Protein AF-0000000078269553 (afdb_homodimer)

Secondary structure (DSSP, 8-state):
-BHHHHHHH--B---B-S-PPPHHHHHHHHHHHHTS--GGG---EEEEEE--HHHHHHGGGT-TT-GGGGT-SEEEEEEE--TT-SSGGGHHHHHHHHHHHHHHHHHHHT-EE--EE-TT-HHHHHHHHHHHT--TTSEEEEEEEEE-BSS---------GGGEEESSTT--/-BHHHHHHH--B---B-S-PPPHHHHHHHHHHHHTS--GGG---EEEEEE--HHHHHHGGGT-TT-GGGGT-SEEEEEEE--TT-SSGGGHHHHHHHHHHHHHHHHHHHT-EE--EE-TT-HHHHHHHHHHHT--TTSEEEEEEEEE-BSS---------GGGEEESSTT--

InterPro domains:
  IPR000415 Nitroreductase-like [G3DSA:3.40.109.10] (1-169)
  IPR000415 Nitroreductase-like [SSF55469] (1-167)
  IPR029479 Nitroreductase [PF00881] (7-56)
  IPR029479 Nitroreductase [PF00881] (66-148)
  IPR050627 Nitroreductase/BluB [PTHR23026] (2-150)

pLDDT: mean 98.1, std 1.93, range [85.12, 99.0]

Radius of gyration: 19.17 Å; Cα contacts (8 Å, |Δi|>4): 778; chains: 2; bounding box: 40×56×44 Å

Nearest PDB structures (foldseek):
  3m5k-assembly1_B  TM=9.753E-01  e=1.580E-22  Parabacteroides distasonis ATCC 8503
  3kwk-assembly1_A-2  TM=9.751E-01  e=4.323E-22  Bacteroides thetaiotaomicron VPI-5482
  3e10-assembly1_A  TM=9.734E-01  e=5.697E-21  Clostridium acetobutylicum
  5hei-assembly3_E  TM=8.354E-01  e=3.744E-15  Priestia megaterium
  3of4-assembly2_C-2  TM=8.342E-01  e=8.447E-10  Idiomarina loihiensis

Sequence (344 aa):
MELLDAIHTRRSIRKYLDKPVTEEMIGILLKAAMSAPSAGNQQPWHFVVVRDRAKLDTIPSFHPYSKMVLQAPAAIVVCGDPDGKKWPTFWDQDASAATQNILLAARDLGLGTVWVGIYPEKDRMDGFRKLLGIPENIIPFSLVPVGWPDGIFEAVNRFRPELIHNESWGAKMELLDAIHTRRSIRKYLDKPVTEEMIGILLKAAMSAPSAGNQQPWHFVVVRDRAKLDTIPSFHPYSKMVLQAPAAIVVCGDPDGKKWPTFWDQDASAATQNILLAARDLGLGTVWVGIYPEKDRMDGFRKLLGIPENIIPFSLVPVGWPDGIFEAVNRFRPELIHNESWGAK

Foldseek 3Di:
DDQVVLVQQQDAFLAFDPDDDDPVLVVQLQVLLQPFDDDVSQSFKDKDKDQDQVLLCCLCVQAVVSNSSNRFRMKIWMKGQLPPTPCSVCRLVSSVRSVVSSSSSCSVVQKHKHKRFQPPDPSNQVSCCVSPVPDPNMTGGTMIRIHRGPDDRDGDDPDDCCVDADPDPPHD/DDQVVLVQQQDAFLAFDPDADDPVLVVQLQVLLQPFDDDVSQSFKDKDKDQDQVLLCCLCVQAVVSNSSNRFRMKIWMKGQLPPTPCSVCRLVSSVRSVVSSSSSCSVVQKHKHKRFQPPDPSNQVSCCVSPVPDPNMTGGTMIRIHRGPDDRDGDDPDDCCVDADPDPPHD

Organism: Desulfomicrobium norvegicum (strain DSM 1741 / NCIMB 8310) (NCBI:txid52561)

Solvent-accessible surface area (backbone atoms only — not comparable to full-atom values): 17556 Å² total; per-residue (Å²): 86,46,35,67,58,32,49,40,26,52,58,80,39,64,48,43,39,99,47,85,73,52,69,66,58,52,48,54,24,49,42,40,20,46,36,37,69,31,70,92,68,59,66,35,54,37,37,36,41,36,55,54,61,72,61,42,58,49,46,40,80,54,30,85,84,42,60,44,32,66,52,28,50,30,31,40,36,39,25,27,39,37,75,93,48,94,58,43,86,45,25,61,45,25,42,24,23,15,50,43,33,28,52,43,46,30,38,52,72,62,35,25,30,33,90,39,83,24,52,88,40,63,63,35,31,51,43,50,27,65,74,27,56,47,54,88,75,43,39,52,37,35,37,33,36,34,22,38,48,62,74,80,78,57,73,58,87,55,67,56,74,88,41,46,13,48,60,30,58,85,30,121,85,46,36,68,58,33,48,39,26,52,59,79,39,66,48,41,37,99,47,86,72,52,69,67,58,51,49,54,26,51,42,38,20,47,37,36,68,30,70,92,68,58,67,34,54,37,36,36,41,37,56,55,61,72,62,43,58,48,47,39,80,54,31,85,85,41,61,44,34,68,49,28,52,29,30,38,36,38,25,28,39,36,72,93,47,95,58,45,87,44,26,63,45,26,42,23,24,16,50,44,33,28,51,44,45,30,40,52,73,62,34,25,29,31,89,38,85,24,52,88,40,63,62,35,32,51,44,50,28,67,75,27,57,47,55,88,76,44,40,54,37,36,38,33,36,35,21,36,46,63,72,79,77,56,72,60,87,55,68,56,74,87,42,48,15,47,59,29,60,86,29,121

Structure (mmCIF, N/CA/C/O backbone):
data_AF-0000000078269553-model_v1
#
loop_
_entity.id
_entity.type
_entity.pdbx_description
1 polymer Nitroreductase
#
loop_
_atom_site.group_PDB
_atom_site.id
_atom_site.type_symbol
_atom_site.label_atom_id
_atom_site.label_alt_id
_atom_site.label_comp_id
_atom_site.label_asym_id
_atom_site.label_entity_id
_atom_site.label_seq_id
_atom_site.pdbx_PDB_ins_code
_atom_site.Cartn_x
_atom_site.Cartn_y
_atom_site.Cartn_z
_atom_site.occupancy
_atom_site.B_iso_or_equiv
_atom_site.auth_seq_id
_atom_site.auth_comp_id
_atom_site.auth_asym_id
_atom_site.auth_atom_id
_atom_site.pdbx_PDB_model_num
ATOM 1 N N . MET A 1 1 ? 3.73 -11.953 14.68 1 97.06 1 MET A N 1
ATOM 2 C CA . MET A 1 1 ? 5.039 -11.406 15.016 1 97.06 1 MET A CA 1
ATOM 3 C C . MET A 1 1 ? 4.961 -9.891 15.211 1 97.06 1 MET A C 1
ATOM 5 O O . MET A 1 1 ? 3.93 -9.281 14.938 1 97.06 1 MET A O 1
ATOM 9 N N . GLU A 1 2 ? 6.047 -9.32 15.609 1 98.25 2 GLU A N 1
ATOM 10 C CA . GLU A 1 2 ? 6.07 -7.875 15.789 1 98.25 2 GLU A CA 1
ATOM 11 C C . GLU A 1 2 ? 6.051 -7.148 14.445 1 98.25 2 GLU A C 1
ATOM 13 O O . GLU A 1 2 ? 6.699 -7.582 13.484 1 98.25 2 GLU A O 1
ATOM 18 N N . LEU A 1 3 ? 5.383 -6.031 14.398 1 98.56 3 LEU A N 1
ATOM 19 C CA . LEU A 1 3 ? 5.102 -5.312 13.164 1 98.56 3 LEU A CA 1
ATOM 20 C C . LEU A 1 3 ? 6.391 -4.957 12.43 1 98.56 3 LEU A C 1
ATOM 22 O O . LEU A 1 3 ? 6.543 -5.266 11.25 1 98.56 3 LEU A O 1
ATOM 26 N N . LEU A 1 4 ? 7.367 -4.34 13.109 1 98 4 LEU A N 1
ATOM 27 C CA . LEU A 1 4 ? 8.57 -3.873 12.422 1 98 4 LEU A CA 1
ATOM 28 C C . LEU A 1 4 ? 9.422 -5.051 11.953 1 98 4 LEU A C 1
ATOM 30 O O . LEU A 1 4 ? 10.078 -4.969 10.914 1 98 4 LEU A O 1
ATOM 34 N N . ASP A 1 5 ? 9.359 -6.105 12.695 1 97.69 5 ASP A N 1
ATOM 35 C CA . ASP A 1 5 ? 10.023 -7.316 12.234 1 97.69 5 ASP A CA 1
ATOM 36 C C . ASP A 1 5 ? 9.43 -7.809 10.914 1 97.69 5 ASP A C 1
ATOM 38 O O . ASP A 1 5 ? 10.156 -8.195 10 1 97.69 5 ASP A O 1
ATOM 42 N N . ALA A 1 6 ? 8.133 -7.863 10.859 1 98.31 6 ALA A N 1
ATOM 43 C CA . ALA A 1 6 ? 7.457 -8.281 9.633 1 98.31 6 ALA A CA 1
ATOM 44 C C . ALA A 1 6 ? 7.836 -7.379 8.461 1 98.31 6 ALA A C 1
ATOM 46 O O . ALA A 1 6 ? 8.148 -7.867 7.371 1 98.31 6 ALA A O 1
ATOM 47 N N . ILE A 1 7 ? 7.848 -6.082 8.695 1 98.5 7 ILE A N 1
ATOM 48 C CA . ILE A 1 7 ? 8.133 -5.105 7.652 1 98.5 7 ILE A CA 1
ATOM 49 C C . ILE A 1 7 ? 9.57 -5.277 7.164 1 98.5 7 ILE A C 1
ATOM 51 O O . ILE A 1 7 ? 9.828 -5.281 5.957 1 98.5 7 ILE A O 1
ATOM 55 N N . HIS A 1 8 ? 10.461 -5.492 8.008 1 98.06 8 HIS A N 1
ATOM 56 C CA . HIS A 1 8 ? 11.875 -5.484 7.641 1 98.06 8 HIS A CA 1
ATOM 57 C C . HIS A 1 8 ? 12.305 -6.84 7.09 1 98.06 8 HIS A C 1
ATOM 59 O O . HIS A 1 8 ? 13.375 -6.957 6.488 1 98.06 8 HIS A O 1
ATOM 65 N N . THR A 1 9 ? 11.469 -7.871 7.309 1 97.81 9 THR A N 1
ATOM 66 C CA . THR A 1 9 ? 11.875 -9.195 6.855 1 97.81 9 THR A CA 1
ATOM 67 C C . THR A 1 9 ? 10.992 -9.664 5.699 1 97.81 9 THR A C 1
ATOM 69 O O . THR A 1 9 ? 11.266 -10.695 5.082 1 97.81 9 THR A O 1
ATOM 72 N N . ARG A 1 10 ? 9.898 -8.945 5.457 1 97.5 10 ARG A N 1
ATOM 73 C CA . ARG A 1 10 ? 9.109 -9.297 4.277 1 97.5 10 ARG A CA 1
ATOM 74 C C . ARG A 1 10 ? 9.953 -9.211 3.012 1 97.5 10 ARG A C 1
ATOM 76 O O . ARG A 1 10 ? 10.609 -8.203 2.764 1 97.5 10 ARG A O 1
ATOM 83 N N . ARG A 1 11 ? 9.992 -10.258 2.213 1 96.88 11 ARG A N 1
ATOM 84 C CA . ARG A 1 11 ? 10.68 -10.375 0.934 1 96.88 11 ARG A CA 1
ATOM 85 C C . ARG A 1 11 ? 9.789 -11.023 -0.117 1 96.88 11 ARG A C 1
ATOM 87 O O . ARG A 1 11 ? 8.867 -11.773 0.221 1 96.88 11 ARG A O 1
ATOM 94 N N . SER A 1 12 ? 10.164 -10.633 -1.355 1 97.5 12 SER A N 1
ATOM 95 C CA . SER A 1 12 ? 9.508 -11.383 -2.422 1 97.5 12 SER A CA 1
ATOM 96 C C . SER A 1 12 ? 10 -12.82 -2.48 1 97.5 12 SER A C 1
ATOM 98 O O . SER A 1 12 ? 11.195 -13.062 -2.678 1 97.5 12 SER A O 1
ATOM 100 N N . ILE A 1 13 ? 9.086 -13.703 -2.203 1 98.06 13 ILE A N 1
ATOM 101 C CA . ILE A 1 13 ? 9.375 -15.133 -2.236 1 98.06 13 ILE A CA 1
ATOM 102 C C . ILE A 1 13 ? 8.812 -15.742 -3.516 1 98.06 13 ILE A C 1
ATOM 104 O O . ILE A 1 13 ? 7.621 -15.602 -3.807 1 98.06 13 ILE A O 1
ATOM 108 N N . ARG A 1 14 ? 9.625 -16.469 -4.234 1 98.12 14 ARG A N 1
ATOM 109 C CA . ARG A 1 14 ? 9.203 -16.953 -5.551 1 98.12 14 ARG A CA 1
ATOM 110 C C . ARG A 1 14 ? 9.375 -18.453 -5.668 1 98.12 14 ARG A C 1
ATOM 112 O O . ARG A 1 14 ? 9.273 -19.016 -6.762 1 98.12 14 ARG A O 1
ATOM 119 N N . LYS A 1 15 ? 9.766 -19.094 -4.625 1 98.5 15 LYS A N 1
ATOM 120 C CA . LYS A 1 15 ? 9.867 -20.547 -4.523 1 98.5 15 LYS A CA 1
ATOM 121 C C . LYS A 1 15 ? 9.07 -21.078 -3.332 1 98.5 15 LYS A C 1
ATOM 123 O O . LYS A 1 15 ? 9.141 -20.516 -2.236 1 98.5 15 LYS A O 1
ATOM 128 N N . TYR A 1 16 ? 8.367 -22.156 -3.508 1 98.69 16 TYR A N 1
ATOM 129 C CA . TYR A 1 16 ? 7.434 -22.609 -2.479 1 98.69 16 TYR A CA 1
ATOM 130 C C . TYR A 1 16 ? 7.574 -24.094 -2.221 1 98.69 16 TYR A C 1
ATOM 132 O O . TYR A 1 16 ? 7.871 -24.875 -3.139 1 98.69 16 TYR A O 1
ATOM 140 N N . LEU A 1 17 ? 7.367 -24.453 -1.013 1 98.38 17 LEU A N 1
ATOM 141 C CA . LEU A 1 17 ? 7.242 -25.859 -0.648 1 98.38 17 LEU A CA 1
ATOM 142 C C . LEU A 1 17 ? 5.898 -26.422 -1.097 1 98.38 17 LEU A C 1
ATOM 144 O O . LEU A 1 17 ? 4.938 -25.672 -1.284 1 98.38 17 LEU A O 1
ATOM 148 N N . ASP A 1 18 ? 5.867 -27.734 -1.217 1 97.31 18 ASP A N 1
ATOM 149 C CA . ASP A 1 18 ? 4.621 -28.422 -1.548 1 97.31 18 ASP A CA 1
ATOM 150 C C . ASP A 1 18 ? 3.775 -28.656 -0.299 1 97.31 18 ASP A C 1
ATOM 152 O O . ASP A 1 18 ? 3.701 -29.781 0.205 1 97.31 18 ASP A O 1
ATOM 156 N N . LYS A 1 19 ? 3.199 -27.688 0.24 1 97.62 19 LYS A N 1
ATOM 157 C CA . LYS A 1 19 ? 2.371 -27.641 1.441 1 97.62 19 LYS A CA 1
ATOM 158 C C . LYS A 1 19 ? 1.158 -26.734 1.247 1 97.62 19 LYS A C 1
ATOM 160 O O . LYS A 1 19 ? 1.284 -25.625 0.737 1 97.62 19 LYS A O 1
ATOM 165 N N . PRO A 1 20 ? 0.043 -27.266 1.595 1 97.62 20 PRO A N 1
ATOM 166 C CA . PRO A 1 20 ? -1.166 -26.484 1.34 1 97.62 20 PRO A CA 1
ATOM 167 C C . PRO A 1 20 ? -1.251 -25.234 2.211 1 97.62 20 PRO A C 1
ATOM 169 O O . PRO A 1 20 ? -0.658 -25.188 3.293 1 97.62 20 PRO A O 1
ATOM 172 N N . VAL A 1 21 ? -1.874 -24.219 1.718 1 98.75 21 VAL A N 1
ATOM 173 C CA . VAL A 1 21 ? -2.303 -23.047 2.475 1 98.75 21 VAL A CA 1
ATOM 174 C C . VAL A 1 21 ? -3.785 -23.172 2.814 1 98.75 21 VAL A C 1
ATOM 176 O O . VAL A 1 21 ? -4.625 -23.281 1.919 1 98.75 21 VAL A O 1
ATOM 179 N N . THR A 1 22 ? -4.129 -23.109 4 1 98.62 22 THR A N 1
ATOM 180 C CA . THR A 1 22 ? -5.492 -23.422 4.422 1 98.62 22 THR A CA 1
ATOM 181 C C . THR A 1 22 ? -6.43 -22.266 4.117 1 98.62 22 THR A C 1
ATOM 183 O O . THR A 1 22 ? -5.98 -21.141 3.895 1 98.62 22 THR A O 1
ATOM 186 N N . GLU A 1 23 ? -7.691 -22.594 4.152 1 98.19 23 GLU A N 1
ATOM 187 C CA . GLU A 1 23 ? -8.711 -21.562 3.988 1 98.19 23 GLU A CA 1
ATOM 188 C C . GLU A 1 23 ? -8.633 -20.531 5.105 1 98.19 23 GLU A C 1
ATOM 190 O O . GLU A 1 23 ? -8.859 -19.344 4.875 1 98.19 23 GLU A O 1
ATOM 195 N N . GLU A 1 24 ? -8.383 -21.016 6.242 1 98.56 24 GLU A N 1
ATOM 196 C CA . GLU A 1 24 ? -8.266 -20.125 7.391 1 98.56 24 GLU A CA 1
ATOM 197 C C . GLU A 1 24 ? -7.137 -19.125 7.195 1 98.56 24 GLU A C 1
ATOM 199 O O . GLU A 1 24 ? -7.293 -17.938 7.5 1 98.56 24 GLU A O 1
ATOM 204 N N . MET A 1 25 ? -6.008 -19.562 6.73 1 98.88 25 MET A N 1
ATOM 205 C CA . MET A 1 25 ? -4.863 -18.688 6.48 1 98.88 25 MET A CA 1
ATOM 206 C C . MET A 1 25 ? -5.199 -17.641 5.43 1 98.88 25 MET A C 1
ATOM 208 O O . MET A 1 25 ? -4.898 -16.453 5.613 1 98.88 25 MET A O 1
ATOM 212 N N . ILE A 1 26 ? -5.871 -18.078 4.363 1 98.94 26 ILE A N 1
ATOM 213 C CA . ILE A 1 26 ? -6.293 -17.125 3.33 1 98.94 26 ILE A CA 1
ATOM 214 C C . ILE A 1 26 ? -7.266 -16.109 3.922 1 98.94 26 ILE A C 1
ATOM 216 O O . ILE A 1 26 ? -7.199 -14.93 3.6 1 98.94 26 ILE A O 1
ATOM 220 N N . GLY A 1 27 ? -8.156 -16.578 4.754 1 98.81 27 GLY A N 1
ATOM 221 C CA . GLY A 1 27 ? -9.086 -15.688 5.422 1 98.81 27 GLY A CA 1
ATOM 222 C C . GLY A 1 27 ? -8.391 -14.594 6.215 1 98.81 27 GLY A C 1
ATOM 223 O O . GLY A 1 27 ? -8.82 -13.438 6.195 1 98.81 27 GLY A O 1
ATOM 224 N N . ILE A 1 28 ? -7.348 -14.93 6.91 1 98.81 28 ILE A N 1
ATOM 225 C CA . ILE A 1 28 ? -6.574 -13.977 7.691 1 98.81 28 ILE A CA 1
ATOM 226 C C . ILE A 1 28 ? -5.961 -12.93 6.766 1 98.81 28 ILE A C 1
ATOM 228 O O . ILE A 1 28 ? -5.98 -11.734 7.07 1 98.81 28 ILE A O 1
ATOM 232 N N . LEU A 1 29 ? -5.41 -13.367 5.633 1 98.94 29 LEU A N 1
ATOM 233 C CA . LEU A 1 29 ? -4.824 -12.445 4.66 1 98.94 29 LEU A CA 1
ATOM 234 C C . LEU A 1 29 ? -5.871 -11.469 4.137 1 98.94 29 LEU A C 1
ATOM 236 O O . LEU A 1 29 ? -5.605 -10.273 4.02 1 98.94 29 LEU A O 1
ATOM 240 N N . LEU A 1 30 ? -7.078 -11.984 3.844 1 98.94 30 LEU A N 1
ATOM 241 C CA . LEU A 1 30 ? -8.125 -11.156 3.244 1 98.94 30 LEU A CA 1
ATOM 242 C C . LEU A 1 30 ? -8.719 -10.203 4.273 1 98.94 30 LEU A C 1
ATOM 244 O O . LEU A 1 30 ? -9.102 -9.078 3.934 1 98.94 30 LEU A O 1
ATOM 248 N N . LYS A 1 31 ? -8.812 -10.656 5.484 1 98.81 31 LYS A N 1
ATOM 249 C CA . LYS A 1 31 ? -9.219 -9.75 6.551 1 98.81 31 LYS A CA 1
ATOM 250 C C . LYS A 1 31 ? -8.227 -8.602 6.699 1 98.81 31 LYS A C 1
ATOM 252 O O . LYS A 1 31 ? -8.625 -7.449 6.898 1 98.81 31 LYS A O 1
ATOM 257 N N . ALA A 1 32 ? -6.969 -8.883 6.637 1 98.88 32 ALA A N 1
ATOM 258 C CA . ALA A 1 32 ? -5.941 -7.844 6.672 1 98.88 32 ALA A CA 1
ATOM 259 C C . ALA A 1 32 ? -6.07 -6.902 5.477 1 98.88 32 ALA A C 1
ATOM 261 O O . ALA A 1 32 ? -5.98 -5.68 5.629 1 98.88 32 ALA A O 1
ATOM 262 N N . ALA A 1 33 ? -6.293 -7.461 4.328 1 98.94 33 ALA A N 1
ATOM 263 C CA . ALA A 1 33 ? -6.461 -6.664 3.115 1 98.94 33 ALA A CA 1
ATOM 264 C C . ALA A 1 33 ? -7.594 -5.652 3.271 1 98.94 33 ALA A C 1
ATOM 266 O O . ALA A 1 33 ? -7.422 -4.469 2.979 1 98.94 33 ALA A O 1
ATOM 267 N N . MET A 1 34 ? -8.711 -6.105 3.773 1 98.88 34 MET A N 1
ATOM 268 C CA . MET A 1 34 ? -9.93 -5.297 3.846 1 98.88 34 MET A CA 1
ATOM 269 C C . MET A 1 34 ? -9.836 -4.277 4.977 1 98.88 34 MET A C 1
ATOM 271 O O . MET A 1 34 ? -10.656 -3.367 5.07 1 98.88 34 MET A O 1
ATOM 275 N N . SER A 1 35 ? -8.797 -4.383 5.785 1 98.69 35 SER A N 1
ATOM 276 C CA . SER A 1 35 ? -8.555 -3.414 6.852 1 98.69 35 SER A CA 1
ATOM 277 C C . SER A 1 35 ? -7.723 -2.238 6.348 1 98.69 35 SER A C 1
ATOM 279 O O . SER A 1 35 ? -7.484 -1.279 7.086 1 98.69 35 SER A O 1
ATOM 281 N N . ALA A 1 36 ? -7.254 -2.283 5.102 1 98.75 36 ALA A N 1
ATOM 282 C CA . ALA A 1 36 ? -6.441 -1.21 4.535 1 98.75 36 ALA A CA 1
ATOM 283 C C . ALA A 1 36 ? -7.223 0.101 4.484 1 98.75 36 ALA A C 1
ATOM 285 O O . ALA A 1 36 ? -8.453 0.097 4.426 1 98.75 36 ALA A O 1
ATOM 286 N N . PRO A 1 37 ? -6.508 1.241 4.605 1 98.62 37 PRO A N 1
ATOM 287 C CA . PRO A 1 37 ? -7.188 2.506 4.312 1 98.62 37 PRO A CA 1
ATOM 288 C C . PRO A 1 37 ? -7.645 2.604 2.857 1 98.62 37 PRO A C 1
ATOM 290 O O . PRO A 1 37 ? -7.105 1.917 1.988 1 98.62 37 PRO A O 1
ATOM 293 N N . SER A 1 38 ? -8.648 3.369 2.629 1 98.69 38 SER A N 1
ATOM 294 C CA . SER A 1 38 ? -9.117 3.736 1.297 1 98.69 38 SER A CA 1
ATOM 295 C C . SER A 1 38 ? -9.695 5.145 1.283 1 98.69 38 SER A C 1
ATOM 297 O O . SER A 1 38 ? -10.164 5.641 2.312 1 98.69 38 SER A O 1
ATOM 299 N N . ALA A 1 39 ? -9.531 5.777 0.126 1 98.56 39 ALA A N 1
ATOM 300 C CA . ALA A 1 39 ? -10.039 7.137 -0.008 1 98.56 39 ALA A CA 1
ATOM 301 C C . ALA A 1 39 ? -11.508 7.215 0.401 1 98.56 39 ALA A C 1
ATOM 303 O O . ALA A 1 39 ? -12.352 6.496 -0.144 1 98.56 39 ALA A O 1
ATOM 304 N N . GLY A 1 40 ? -11.711 8.102 1.473 1 97.62 40 GLY A N 1
ATOM 305 C CA . GLY A 1 40 ? -13.078 8.242 1.942 1 97.62 40 GLY A CA 1
ATOM 306 C C . GLY A 1 40 ? -13.68 6.934 2.434 1 97.62 40 GLY A C 1
ATOM 307 O O . GLY A 1 40 ? -14.898 6.746 2.389 1 97.62 40 GLY A O 1
ATOM 308 N N . ASN A 1 41 ? -12.883 5.973 2.721 1 97.75 41 ASN A N 1
ATOM 309 C CA . ASN A 1 41 ? -13.305 4.652 3.17 1 97.75 41 ASN A CA 1
ATOM 310 C C . ASN A 1 41 ? -14.156 3.949 2.121 1 97.75 41 ASN A C 1
ATOM 312 O O . ASN A 1 41 ? -15.102 3.236 2.461 1 97.75 41 ASN A O 1
ATOM 316 N N . GLN A 1 42 ? -13.797 4.082 0.874 1 98.31 42 GLN A N 1
ATOM 317 C CA . GLN A 1 42 ? -14.641 3.586 -0.21 1 98.31 42 GLN A CA 1
ATOM 318 C C . GLN A 1 42 ? -14.445 2.086 -0.411 1 98.31 42 GLN A C 1
ATOM 320 O O . GLN A 1 42 ? -15.305 1.418 -0.999 1 98.31 42 GLN A O 1
ATOM 325 N N . GLN A 1 43 ? -13.383 1.515 0.021 1 98.31 43 GLN A N 1
ATOM 326 C CA . GLN A 1 43 ? -13.141 0.076 0.011 1 98.31 43 GLN A CA 1
ATOM 327 C C . GLN A 1 43 ? -13.445 -0.524 -1.359 1 98.31 43 GLN A C 1
ATOM 329 O O . GLN A 1 43 ? -14.219 -1.479 -1.466 1 98.31 43 GLN A O 1
ATOM 334 N N . PRO A 1 44 ? -12.703 0.018 -2.416 1 98.75 44 PRO A N 1
ATOM 335 C CA . PRO A 1 44 ? -13.008 -0.362 -3.797 1 98.75 44 PRO A CA 1
ATOM 336 C C . PRO A 1 44 ? -12.266 -1.624 -4.238 1 98.75 44 PRO A C 1
ATOM 338 O O . PRO A 1 44 ? -11.578 -1.614 -5.258 1 98.75 44 PRO A O 1
ATOM 341 N N . TRP A 1 45 ? -12.461 -2.686 -3.574 1 98.88 45 TRP A N 1
ATOM 342 C CA . TRP A 1 45 ? -11.656 -3.857 -3.91 1 98.88 45 TRP A CA 1
ATOM 343 C C . TRP A 1 45 ? -12.516 -5.121 -3.92 1 98.88 45 TRP A C 1
ATOM 345 O O . TRP A 1 45 ? -13.586 -5.156 -3.307 1 98.88 45 TRP A O 1
ATOM 355 N N . HIS A 1 46 ? -12.086 -6.02 -4.648 1 98.94 46 HIS A N 1
ATOM 356 C CA . HIS A 1 46 ? -12.492 -7.418 -4.652 1 98.94 46 HIS A CA 1
ATOM 357 C C . HIS A 1 46 ? -11.273 -8.344 -4.668 1 98.94 46 HIS A C 1
ATOM 359 O O . HIS A 1 46 ? -10.164 -7.918 -4.996 1 98.94 46 HIS A O 1
ATOM 365 N N . PHE A 1 47 ? -11.531 -9.57 -4.312 1 98.94 47 PHE A N 1
ATOM 366 C CA . PHE A 1 47 ? -10.461 -10.562 -4.254 1 98.94 47 PHE A CA 1
ATOM 367 C C . PHE A 1 47 ? -10.906 -11.883 -4.875 1 98.94 47 PHE A C 1
ATOM 369 O O . PHE A 1 47 ? -11.938 -12.43 -4.5 1 98.94 47 PHE A O 1
ATOM 376 N N . VAL A 1 48 ? -10.141 -12.328 -5.793 1 99 48 VAL A N 1
ATOM 377 C CA . VAL A 1 48 ? -10.359 -13.672 -6.324 1 99 48 VAL A CA 1
ATOM 378 C C . VAL A 1 48 ? -9.289 -14.617 -5.793 1 99 48 VAL A C 1
ATOM 380 O O . VAL A 1 48 ? -8.094 -14.398 -6.016 1 99 48 VAL A O 1
ATOM 383 N N . VAL A 1 49 ? -9.695 -15.633 -5.082 1 98.94 49 VAL A N 1
ATOM 384 C CA . VAL A 1 49 ? -8.781 -16.656 -4.582 1 98.94 49 VAL A CA 1
ATOM 385 C C . VAL A 1 49 ? -8.727 -17.828 -5.566 1 98.94 49 VAL A C 1
ATOM 387 O O . VAL A 1 49 ? -9.758 -18.391 -5.926 1 98.94 49 VAL A O 1
ATOM 390 N N . VAL A 1 50 ? -7.543 -18.156 -6.008 1 98.94 50 VAL A N 1
ATOM 391 C CA . VAL A 1 50 ? -7.352 -19.219 -7 1 98.94 50 VAL A CA 1
ATOM 392 C C . VAL A 1 50 ? -6.512 -20.344 -6.406 1 98.94 50 VAL A C 1
ATOM 394 O O . VAL A 1 50 ? -5.418 -20.109 -5.887 1 98.94 50 VAL A O 1
ATOM 397 N N . ARG A 1 51 ? -6.957 -21.531 -6.496 1 98.44 51 ARG A N 1
ATOM 398 C CA . ARG A 1 51 ? -6.246 -22.719 -6.031 1 98.44 51 ARG A CA 1
ATOM 399 C C . ARG A 1 51 ? -6.168 -23.781 -7.129 1 98.44 51 ARG A C 1
ATOM 401 O O . ARG A 1 51 ? -5.34 -24.688 -7.062 1 98.44 51 ARG A O 1
ATOM 408 N N . ASP A 1 52 ? -7.07 -23.578 -8.094 1 98.56 52 ASP A N 1
ATOM 409 C CA . ASP A 1 52 ? -7.125 -24.531 -9.188 1 98.56 52 ASP A CA 1
ATOM 410 C C . ASP A 1 52 ? -5.797 -24.578 -9.938 1 98.56 52 ASP A C 1
ATOM 412 O O . ASP A 1 52 ? -5.379 -23.594 -10.539 1 98.56 52 ASP A O 1
ATOM 416 N N . ARG A 1 53 ? -5.227 -25.703 -9.953 1 98.44 53 ARG A N 1
ATOM 417 C CA . ARG A 1 53 ? -3.895 -25.859 -10.523 1 98.44 53 ARG A CA 1
ATOM 418 C C . ARG A 1 53 ? -3.902 -25.562 -12.023 1 98.44 53 ARG A C 1
ATOM 420 O O . ARG A 1 53 ? -2.955 -24.969 -12.547 1 98.44 53 ARG A O 1
ATOM 427 N N . ALA A 1 54 ? -4.844 -26 -12.711 1 98.75 54 ALA A N 1
ATOM 428 C CA . ALA A 1 54 ? -4.926 -25.719 -14.141 1 98.75 54 ALA A CA 1
ATOM 429 C C . ALA A 1 54 ? -4.965 -24.219 -14.422 1 98.75 54 ALA A C 1
ATOM 431 O O . ALA A 1 54 ? -4.316 -23.734 -15.352 1 98.75 54 ALA A O 1
ATOM 432 N N . LYS A 1 55 ? -5.734 -23.438 -13.656 1 98.81 55 LYS A N 1
ATOM 433 C CA . LYS A 1 55 ? -5.797 -21.984 -13.805 1 98.81 55 LYS A CA 1
ATOM 434 C C . LYS A 1 55 ? -4.457 -21.344 -13.469 1 98.81 55 LYS A C 1
ATOM 436 O O . LYS A 1 55 ? -3.953 -20.516 -14.227 1 98.81 55 LYS A O 1
ATOM 441 N N . LEU A 1 56 ? -3.908 -21.766 -12.336 1 98.88 56 LEU A N 1
ATOM 442 C CA . LEU A 1 56 ? -2.623 -21.203 -11.938 1 98.88 56 LEU A CA 1
ATOM 443 C C . LEU A 1 56 ? -1.56 -21.469 -13 1 98.88 56 LEU A C 1
ATOM 445 O O . LEU A 1 56 ? -0.754 -20.578 -13.305 1 98.88 56 LEU A O 1
ATOM 449 N N . ASP A 1 57 ? -1.566 -22.625 -13.625 1 98.81 57 ASP A N 1
ATOM 450 C CA . ASP A 1 57 ? -0.555 -23.016 -14.602 1 98.81 57 ASP A CA 1
ATOM 451 C C . ASP A 1 57 ? -0.707 -22.234 -15.898 1 98.81 57 ASP A C 1
ATOM 453 O O . ASP A 1 57 ? 0.219 -22.188 -16.719 1 98.81 57 ASP A O 1
ATOM 457 N N . THR A 1 58 ? -1.863 -21.672 -16.141 1 98.69 58 THR A N 1
ATOM 458 C CA . THR A 1 58 ? -2.143 -20.922 -17.375 1 98.69 58 THR A CA 1
ATOM 459 C C . THR A 1 58 ? -1.598 -19.5 -17.281 1 98.69 58 THR A C 1
ATOM 461 O O . THR A 1 58 ? -1.344 -18.875 -18.312 1 98.69 58 THR A O 1
ATOM 464 N N . ILE A 1 59 ? -1.418 -18.953 -16.109 1 98.94 59 ILE A N 1
ATOM 465 C CA . ILE A 1 59 ? -1.159 -17.547 -15.883 1 98.94 59 ILE A CA 1
ATOM 466 C C . ILE A 1 59 ? 0.128 -17.141 -16.594 1 98.94 59 ILE A C 1
ATOM 468 O O . ILE A 1 59 ? 0.167 -16.109 -17.281 1 98.94 59 ILE A O 1
ATOM 472 N N . PRO A 1 60 ? 1.216 -17.953 -16.562 1 98.88 60 PRO A N 1
ATOM 473 C CA . PRO A 1 60 ? 2.465 -17.531 -17.203 1 98.88 60 PRO A CA 1
ATOM 474 C C . PRO A 1 60 ? 2.336 -17.391 -18.719 1 98.88 60 PRO A C 1
ATOM 476 O O . PRO A 1 60 ? 3.195 -16.781 -19.359 1 98.88 60 PRO A O 1
ATOM 479 N N . SER A 1 61 ? 1.319 -17.953 -19.312 1 98.81 61 SER A N 1
ATOM 480 C CA . SER A 1 61 ? 1.143 -17.844 -20.766 1 98.81 61 SER A CA 1
ATOM 481 C C . SER A 1 61 ? 0.84 -16.406 -21.172 1 98.81 61 SER A C 1
ATOM 483 O O . SER A 1 61 ? 1.105 -16.016 -22.312 1 98.81 61 SER A O 1
ATOM 485 N N . PHE A 1 62 ? 0.286 -15.547 -20.219 1 98.75 62 PHE A N 1
ATOM 486 C CA . PHE A 1 62 ? -0.027 -14.172 -20.594 1 98.75 62 PHE A CA 1
ATOM 487 C C . PHE A 1 62 ? 0.629 -13.195 -19.625 1 98.75 62 PHE A C 1
ATOM 489 O O . PHE A 1 62 ? 0.499 -11.977 -19.781 1 98.75 62 PHE A O 1
ATOM 496 N N . HIS A 1 63 ? 1.299 -13.695 -18.641 1 98.69 63 HIS A N 1
ATOM 497 C CA . HIS A 1 63 ? 2.057 -12.898 -17.688 1 98.69 63 HIS A CA 1
ATOM 498 C C . HIS A 1 63 ? 3.477 -13.43 -17.531 1 98.69 63 HIS A C 1
ATOM 500 O O . HIS A 1 63 ? 3.744 -14.258 -16.656 1 98.69 63 HIS A O 1
ATOM 506 N N . PRO A 1 64 ? 4.391 -12.93 -18.219 1 97.94 64 PRO A N 1
ATOM 507 C CA . PRO A 1 64 ? 5.727 -13.516 -18.328 1 97.94 64 PRO A CA 1
ATOM 508 C C . PRO A 1 64 ? 6.512 -13.438 -17.016 1 97.94 64 PRO A C 1
ATOM 510 O O . PRO A 1 64 ? 7.523 -14.117 -16.859 1 97.94 64 PRO A O 1
ATOM 513 N N . TYR A 1 65 ? 6.059 -12.711 -16.078 1 98.19 65 TYR A N 1
ATOM 514 C CA . TYR A 1 65 ? 6.805 -12.531 -14.836 1 98.19 65 TYR A CA 1
ATOM 515 C C . TYR A 1 65 ? 6.16 -13.305 -13.695 1 98.19 65 TYR A C 1
ATOM 517 O O . TYR A 1 65 ? 6.438 -13.039 -12.523 1 98.19 65 TYR A O 1
ATOM 525 N N . SER A 1 66 ? 5.289 -14.273 -14.008 1 98.75 66 SER A N 1
ATOM 526 C CA . SER A 1 66 ? 4.477 -14.914 -12.977 1 98.75 66 SER A CA 1
ATOM 527 C C . SER A 1 66 ? 4.824 -16.391 -12.844 1 98.75 66 SER A C 1
ATOM 529 O O . SER A 1 66 ? 4.004 -17.188 -12.375 1 98.75 66 SER A O 1
ATOM 531 N N . LYS A 1 67 ? 5.957 -16.844 -13.18 1 98.69 67 LYS A N 1
ATOM 532 C CA . LYS A 1 67 ? 6.293 -18.266 -13.273 1 98.69 67 LYS A CA 1
ATOM 533 C C . LYS A 1 67 ? 6.238 -18.938 -11.906 1 98.69 67 LYS A C 1
ATOM 535 O O . LYS A 1 67 ? 6.035 -20.141 -11.812 1 98.69 67 LYS A O 1
ATOM 540 N N . MET A 1 68 ? 6.473 -18.172 -10.836 1 98.56 68 MET A N 1
ATOM 541 C CA . MET A 1 68 ? 6.461 -18.75 -9.492 1 98.56 68 MET A CA 1
ATOM 542 C C . MET A 1 68 ? 5.086 -19.328 -9.164 1 98.56 68 MET A C 1
ATOM 544 O O . MET A 1 68 ? 4.961 -20.172 -8.273 1 98.56 68 MET A O 1
ATOM 548 N N . VAL A 1 69 ? 4.039 -18.906 -9.883 1 98.62 69 VAL A N 1
ATOM 549 C CA . VAL A 1 69 ? 2.689 -19.391 -9.602 1 98.62 69 VAL A CA 1
ATOM 550 C C . VAL A 1 69 ? 2.59 -20.875 -9.914 1 98.62 69 VAL A C 1
ATOM 552 O O . VAL A 1 69 ? 1.718 -21.578 -9.383 1 98.62 69 VAL A O 1
ATOM 555 N N . LEU A 1 70 ? 3.494 -21.375 -10.734 1 98.62 70 LEU A N 1
ATOM 556 C CA . LEU A 1 70 ? 3.506 -22.781 -11.109 1 98.62 70 LEU A CA 1
ATOM 557 C C . LEU A 1 70 ? 3.76 -23.656 -9.883 1 98.62 70 LEU A C 1
ATOM 559 O O . LEU A 1 70 ? 3.387 -24.828 -9.875 1 98.62 70 LEU A O 1
ATOM 563 N N . GLN A 1 71 ? 4.359 -23.078 -8.844 1 98.44 71 GLN A N 1
ATOM 564 C CA . GLN A 1 71 ? 4.676 -23.844 -7.641 1 98.44 71 GLN A CA 1
ATOM 565 C C . GLN A 1 71 ? 3.773 -23.438 -6.477 1 98.44 71 GLN A C 1
ATOM 567 O O . GLN A 1 71 ? 3.693 -24.156 -5.473 1 98.44 71 GLN A O 1
ATOM 572 N N . ALA A 1 72 ? 3.152 -22.297 -6.543 1 98.75 72 ALA A N 1
ATOM 573 C CA . ALA A 1 72 ? 2.344 -21.781 -5.441 1 98.75 72 ALA A CA 1
ATOM 574 C C . ALA A 1 72 ? 1.05 -22.578 -5.293 1 98.75 72 ALA A C 1
ATOM 576 O O . ALA A 1 72 ? 0.351 -22.828 -6.277 1 98.75 72 ALA A O 1
ATOM 577 N N . PRO A 1 73 ? 0.692 -23 -4.094 1 98.75 73 PRO A N 1
ATOM 578 C CA . PRO A 1 73 ? -0.548 -23.766 -3.9 1 98.75 73 PRO A CA 1
ATOM 579 C C . PRO A 1 73 ? -1.796 -22.891 -4.043 1 98.75 73 PRO A C 1
ATOM 581 O O . PRO A 1 73 ? -2.904 -23.406 -4.184 1 98.75 73 PRO A O 1
ATOM 584 N N . ALA A 1 74 ? -1.696 -21.562 -3.926 1 98.88 74 ALA A N 1
ATOM 585 C CA . ALA A 1 74 ? -2.799 -20.609 -4.066 1 98.88 74 ALA A CA 1
ATOM 586 C C . ALA A 1 74 ? -2.297 -19.25 -4.547 1 98.88 74 ALA A C 1
ATOM 588 O O . ALA A 1 74 ? -1.097 -18.969 -4.5 1 98.88 74 ALA A O 1
ATOM 589 N N . ALA A 1 75 ? -3.195 -18.469 -5.008 1 98.94 75 ALA A N 1
ATOM 590 C CA . ALA A 1 75 ? -2.934 -17.078 -5.332 1 98.94 75 ALA A CA 1
ATOM 591 C C . ALA A 1 75 ? -4.16 -16.203 -5.066 1 98.94 75 ALA A C 1
ATOM 593 O O . ALA A 1 75 ? -5.289 -16.703 -5.066 1 98.94 75 ALA A O 1
ATOM 594 N N . ILE A 1 76 ? -3.928 -15.016 -4.746 1 99 76 ILE A N 1
ATOM 595 C CA . ILE A 1 76 ? -4.977 -14.008 -4.613 1 99 76 ILE A CA 1
ATOM 596 C C . ILE A 1 76 ? -4.836 -12.969 -5.723 1 99 76 ILE A C 1
ATOM 598 O O . ILE A 1 76 ? -3.756 -12.406 -5.918 1 99 76 ILE A O 1
ATOM 602 N N . VAL A 1 77 ? -5.809 -12.773 -6.496 1 99 77 VAL A N 1
ATOM 603 C CA . VAL A 1 77 ? -5.879 -11.656 -7.438 1 99 77 VAL A CA 1
ATOM 604 C C . VAL A 1 77 ? -6.691 -10.516 -6.832 1 99 77 VAL A C 1
ATOM 606 O O . VAL A 1 77 ? -7.887 -10.672 -6.562 1 99 77 VAL A O 1
ATOM 609 N N . VAL A 1 78 ? -6.043 -9.43 -6.582 1 99 78 VAL A N 1
ATOM 610 C CA . VAL A 1 78 ? -6.711 -8.219 -6.102 1 99 78 VAL A CA 1
ATOM 611 C C . VAL A 1 78 ? -7.301 -7.457 -7.281 1 99 78 VAL A C 1
ATOM 613 O O . VAL A 1 78 ? -6.66 -7.316 -8.328 1 99 78 VAL A O 1
ATOM 616 N N . CYS A 1 79 ? -8.5 -6.977 -7.145 1 98.94 79 CYS A N 1
ATOM 617 C CA . CYS A 1 79 ? -9.195 -6.215 -8.18 1 98.94 79 CYS A CA 1
ATOM 618 C C . CYS A 1 79 ? -9.719 -4.895 -7.625 1 98.94 79 CYS A C 1
ATOM 620 O O . CYS A 1 79 ? -9.953 -4.77 -6.422 1 98.94 79 CYS A O 1
ATOM 622 N N . GLY A 1 80 ? -9.773 -3.902 -8.508 1 98.88 80 GLY A N 1
ATOM 623 C CA . GLY A 1 80 ? -10.367 -2.617 -8.18 1 98.88 80 GLY A CA 1
ATOM 624 C C . GLY A 1 80 ? -11.742 -2.428 -8.781 1 98.88 80 GLY A C 1
ATOM 625 O O . GLY A 1 80 ? -12 -2.85 -9.914 1 98.88 80 GLY A O 1
ATOM 626 N N . ASP A 1 81 ? -12.57 -1.825 -8.062 1 98.56 81 ASP A N 1
ATOM 627 C CA . ASP A 1 81 ? -13.922 -1.468 -8.484 1 98.56 81 ASP A CA 1
ATOM 628 C C . ASP A 1 81 ? -14.188 0.022 -8.281 1 98.56 81 ASP A C 1
ATOM 630 O O . ASP A 1 81 ? -14.859 0.415 -7.324 1 98.56 81 ASP A O 1
ATOM 634 N N . PRO A 1 82 ? -13.711 0.849 -9.203 1 97.94 82 PRO A N 1
ATOM 635 C CA . PRO A 1 82 ? -13.875 2.295 -9.031 1 97.94 82 PRO A CA 1
ATOM 636 C C . PRO A 1 82 ? -15.289 2.773 -9.344 1 97.94 82 PRO A C 1
ATOM 638 O O . PRO A 1 82 ? -15.633 3.924 -9.062 1 97.94 82 PRO A O 1
ATOM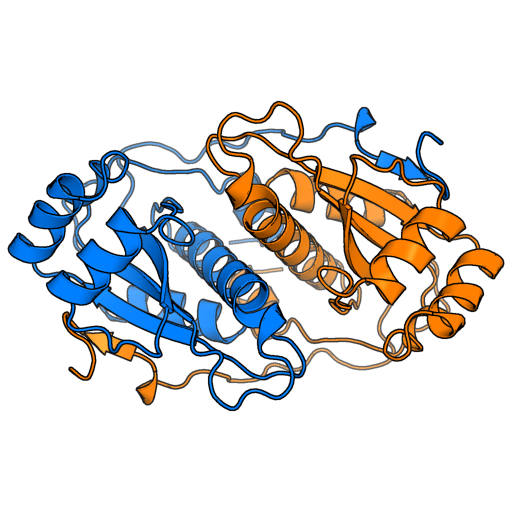 641 N N . ASP A 1 83 ? -16.125 1.952 -9.953 1 97.44 83 ASP A N 1
ATOM 642 C CA . ASP A 1 83 ? -17.453 2.365 -10.414 1 97.44 83 ASP A CA 1
ATOM 643 C C . ASP A 1 83 ? -18.312 2.857 -9.25 1 97.44 83 ASP A C 1
ATOM 645 O O . ASP A 1 83 ? -18.453 2.164 -8.242 1 97.44 83 ASP A O 1
ATOM 649 N N . GLY A 1 84 ? -18.859 4.062 -9.414 1 97.38 84 GLY A N 1
ATOM 650 C CA . GLY A 1 84 ? -19.797 4.605 -8.453 1 97.38 84 GLY A CA 1
ATOM 651 C C . GLY A 1 84 ? -19.141 5.117 -7.188 1 97.38 84 GLY A C 1
ATOM 652 O O . GLY A 1 84 ? -19.812 5.539 -6.25 1 97.38 84 GLY A O 1
ATOM 653 N N . LYS A 1 85 ? -17.844 5.137 -7.133 1 98.12 85 LYS A N 1
ATOM 654 C CA . LYS A 1 85 ? -17.141 5.605 -5.941 1 98.12 85 LYS A CA 1
ATOM 655 C C . LYS A 1 85 ? -17.016 7.129 -5.938 1 98.12 85 LYS A C 1
ATOM 657 O O . LYS A 1 85 ? -17.016 7.758 -6.996 1 98.12 85 LYS A O 1
ATOM 662 N N . LYS A 1 86 ? -16.969 7.703 -4.781 1 97.62 86 LYS A N 1
ATOM 663 C CA . LYS A 1 86 ? -16.859 9.148 -4.617 1 97.62 86 LYS A CA 1
ATOM 664 C C . LYS A 1 86 ? -15.508 9.656 -5.129 1 97.62 86 LYS A C 1
ATOM 666 O O . LYS A 1 86 ? -15.43 10.742 -5.699 1 97.62 86 LYS A O 1
ATOM 671 N N . TRP A 1 87 ? -14.477 8.867 -4.91 1 97.5 87 TRP A N 1
ATOM 672 C CA . TRP A 1 87 ? -13.117 9.18 -5.34 1 97.5 87 TRP A CA 1
ATOM 673 C C . TRP A 1 87 ? -12.562 8.078 -6.23 1 97.5 87 TRP A C 1
ATOM 675 O O . TRP A 1 87 ? -11.594 7.402 -5.863 1 97.5 87 TRP A O 1
ATOM 685 N N . PRO A 1 88 ? -13.062 7.965 -7.418 1 97.38 88 PRO A N 1
ATOM 686 C CA . PRO A 1 88 ? -12.773 6.797 -8.258 1 97.38 88 PRO A CA 1
ATOM 687 C C . PRO A 1 88 ? -11.328 6.766 -8.742 1 97.38 88 PRO A C 1
ATOM 689 O O . PRO A 1 88 ? -10.836 5.711 -9.156 1 97.38 88 PRO A O 1
ATOM 692 N N . THR A 1 89 ? -10.617 7.832 -8.656 1 96.88 89 THR A N 1
ATOM 693 C CA . THR A 1 89 ? -9.266 7.879 -9.211 1 96.88 89 THR A CA 1
ATOM 694 C C . THR A 1 89 ? -8.25 7.328 -8.211 1 96.88 89 THR A C 1
ATOM 696 O O . THR A 1 89 ? -7.094 7.094 -8.562 1 96.88 89 THR A O 1
ATOM 699 N N . PHE A 1 90 ? -8.602 7.047 -6.977 1 98.62 90 PHE A N 1
ATOM 700 C CA . PHE A 1 90 ? -7.668 6.621 -5.938 1 98.62 90 PHE A CA 1
ATOM 701 C C . PHE A 1 90 ? -7.719 5.109 -5.754 1 98.62 90 PHE A C 1
ATOM 703 O O . PHE A 1 90 ? -6.984 4.559 -4.93 1 98.62 90 PHE A O 1
ATOM 710 N N . TRP A 1 91 ? -8.516 4.398 -6.57 1 98.81 91 TRP A N 1
ATOM 711 C CA . TRP A 1 91 ? -8.812 2.99 -6.336 1 98.81 91 TRP A CA 1
ATOM 712 C C . TRP A 1 91 ? -7.539 2.158 -6.352 1 98.81 91 TRP A C 1
ATOM 714 O O . TRP A 1 91 ? -7.414 1.186 -5.602 1 98.81 91 TRP A O 1
ATOM 724 N N . ASP A 1 92 ? -6.605 2.518 -7.23 1 98.81 92 ASP A N 1
ATOM 725 C CA . ASP A 1 92 ? -5.41 1.693 -7.363 1 98.81 92 ASP A CA 1
ATOM 726 C C . ASP A 1 92 ? -4.465 1.905 -6.18 1 98.81 92 ASP A C 1
ATOM 728 O O . ASP A 1 92 ? -3.738 0.99 -5.789 1 98.81 92 ASP A O 1
ATOM 732 N N . GLN A 1 93 ? -4.473 3.119 -5.594 1 98.94 93 GLN A N 1
ATOM 733 C CA . GLN A 1 93 ? -3.754 3.352 -4.344 1 98.94 93 GLN A CA 1
ATOM 734 C C . GLN A 1 93 ? -4.375 2.561 -3.197 1 98.94 93 GLN A C 1
ATOM 736 O O . GLN A 1 93 ? -3.66 1.938 -2.406 1 98.94 93 GLN A O 1
ATOM 741 N N . ASP A 1 94 ? -5.711 2.561 -3.146 1 98.94 94 ASP A N 1
ATOM 742 C CA . ASP A 1 94 ? -6.441 1.771 -2.16 1 98.94 94 ASP A CA 1
ATOM 743 C C . ASP A 1 94 ? -6.102 0.287 -2.287 1 98.94 94 ASP A C 1
ATOM 745 O O . ASP A 1 94 ? -5.824 -0.379 -1.287 1 98.94 94 ASP A O 1
ATOM 749 N N . ALA A 1 95 ? -6.129 -0.215 -3.508 1 98.94 95 ALA A N 1
ATOM 750 C CA . ALA A 1 95 ? -5.82 -1.618 -3.77 1 98.94 95 ALA A CA 1
ATOM 751 C C . ALA A 1 95 ? -4.367 -1.935 -3.42 1 98.94 95 ALA A C 1
ATOM 753 O O . ALA A 1 95 ? -4.059 -3.037 -2.965 1 98.94 95 ALA A O 1
ATOM 754 N N . SER A 1 96 ? -3.467 -0.948 -3.619 1 99 96 SER A N 1
ATOM 755 C CA . SER A 1 96 ? -2.064 -1.127 -3.262 1 99 96 SER A CA 1
ATOM 756 C C . SER A 1 96 ? -1.893 -1.299 -1.757 1 99 96 SER A C 1
ATOM 758 O O . SER A 1 96 ? -1.137 -2.164 -1.307 1 99 96 SER A O 1
ATOM 760 N N . ALA A 1 97 ? -2.562 -0.465 -0.992 1 98.94 97 ALA A N 1
ATOM 761 C CA . ALA A 1 97 ? -2.516 -0.59 0.463 1 98.94 97 ALA A CA 1
ATOM 762 C C . ALA A 1 97 ? -3.027 -1.955 0.913 1 98.94 97 ALA A C 1
ATOM 764 O O . ALA A 1 97 ? -2.438 -2.586 1.794 1 98.94 97 ALA A O 1
ATOM 765 N N . ALA A 1 98 ? -4.125 -2.402 0.294 1 98.94 98 ALA A N 1
ATOM 766 C CA . ALA A 1 98 ? -4.684 -3.715 0.605 1 98.94 98 ALA A CA 1
ATOM 767 C C . ALA A 1 98 ? -3.697 -4.828 0.267 1 98.94 98 ALA A C 1
ATOM 769 O O . ALA A 1 98 ? -3.525 -5.77 1.042 1 98.94 98 ALA A O 1
ATOM 770 N N . THR A 1 99 ? -3.074 -4.727 -0.908 1 99 99 THR A N 1
ATOM 771 C CA . THR A 1 99 ? -2.082 -5.711 -1.322 1 99 99 THR A CA 1
ATOM 772 C C . THR A 1 99 ? -0.926 -5.766 -0.328 1 99 99 THR A C 1
ATOM 774 O O . THR A 1 99 ? -0.484 -6.852 0.058 1 99 99 THR A O 1
ATOM 777 N N . GLN A 1 100 ? -0.454 -4.598 0.092 1 99 100 GLN A N 1
ATOM 778 C CA . GLN A 1 100 ? 0.643 -4.555 1.054 1 99 100 GLN A CA 1
ATOM 779 C C . GLN A 1 100 ? 0.241 -5.203 2.375 1 99 100 GLN A C 1
ATOM 781 O O . GLN A 1 100 ? 1.048 -5.887 3.008 1 99 100 GLN A O 1
ATOM 786 N N . ASN A 1 101 ? -0.997 -4.977 2.818 1 98.94 101 ASN A N 1
ATOM 787 C CA . ASN A 1 101 ? -1.494 -5.656 4.012 1 98.94 101 ASN A CA 1
ATOM 788 C C . ASN A 1 101 ? -1.456 -7.172 3.848 1 98.94 101 ASN A C 1
ATOM 790 O O . ASN A 1 101 ? -1.116 -7.895 4.789 1 98.94 101 ASN A O 1
ATOM 794 N N . ILE A 1 102 ? -1.828 -7.676 2.67 1 99 102 ILE A N 1
ATOM 795 C CA . ILE A 1 102 ? -1.774 -9.109 2.398 1 99 102 ILE A CA 1
ATOM 796 C C . ILE A 1 102 ? -0.344 -9.609 2.57 1 99 102 ILE A C 1
ATOM 798 O O . ILE A 1 102 ? -0.111 -10.617 3.244 1 99 102 ILE A O 1
ATOM 802 N N . LEU A 1 103 ? 0.585 -8.922 1.982 1 98.94 103 LEU A N 1
ATOM 803 C CA . LEU A 1 103 ? 1.983 -9.336 2.014 1 98.94 103 LEU A CA 1
ATOM 804 C C . LEU A 1 103 ? 2.502 -9.398 3.445 1 98.94 103 LEU A C 1
ATOM 806 O O . LEU A 1 103 ? 3.174 -10.359 3.83 1 98.94 103 LEU A O 1
ATOM 810 N N . LEU A 1 104 ? 2.178 -8.414 4.23 1 98.94 104 LEU A N 1
ATOM 811 C CA . LEU A 1 104 ? 2.654 -8.359 5.605 1 98.94 104 LEU A CA 1
ATOM 812 C C . LEU A 1 104 ? 1.974 -9.422 6.461 1 98.94 104 LEU A C 1
ATOM 814 O O . LEU A 1 104 ? 2.619 -10.062 7.293 1 98.94 104 LEU A O 1
ATOM 818 N N . ALA A 1 105 ? 0.692 -9.594 6.266 1 98.94 105 ALA A N 1
ATOM 819 C CA . ALA A 1 105 ? -0.024 -10.633 7.004 1 98.94 105 ALA A CA 1
ATOM 820 C C . ALA A 1 105 ? 0.528 -12.016 6.676 1 98.94 105 ALA A C 1
ATOM 822 O O . ALA A 1 105 ? 0.624 -12.875 7.555 1 98.94 105 ALA A O 1
ATOM 823 N N . ALA A 1 106 ? 0.862 -12.258 5.438 1 98.94 106 ALA A N 1
ATOM 824 C CA . ALA A 1 106 ? 1.47 -13.531 5.047 1 98.94 106 ALA A CA 1
ATOM 825 C C . ALA A 1 106 ? 2.789 -13.75 5.781 1 98.94 106 ALA A C 1
ATOM 827 O O . ALA A 1 106 ? 3.045 -14.844 6.289 1 98.94 106 ALA A O 1
ATOM 828 N N . ARG A 1 107 ? 3.584 -12.734 5.844 1 98.69 107 ARG A N 1
ATOM 829 C CA . ARG A 1 107 ? 4.836 -12.812 6.586 1 98.69 107 ARG A CA 1
ATOM 830 C C . ARG A 1 107 ? 4.586 -13.203 8.039 1 98.69 107 ARG A C 1
ATOM 832 O O . ARG A 1 107 ? 5.34 -14 8.617 1 98.69 107 ARG A O 1
ATOM 839 N N . ASP A 1 108 ? 3.602 -12.633 8.594 1 98.62 108 ASP A N 1
ATOM 840 C CA . ASP A 1 108 ? 3.234 -12.891 9.984 1 98.62 108 ASP A CA 1
ATOM 841 C C . ASP A 1 108 ? 2.883 -14.367 10.188 1 98.62 108 ASP A C 1
ATOM 843 O O . ASP A 1 108 ? 3.17 -14.938 11.242 1 98.62 108 ASP A O 1
ATOM 847 N N . LEU A 1 109 ? 2.328 -15.016 9.195 1 98.62 109 LEU A N 1
ATOM 848 C CA . LEU A 1 109 ? 1.859 -16.391 9.281 1 98.62 109 LEU A CA 1
ATOM 849 C C . LEU A 1 109 ? 2.971 -17.375 8.906 1 98.62 109 LEU A C 1
ATOM 851 O O . LEU A 1 109 ? 2.781 -18.594 8.969 1 98.62 109 LEU A O 1
ATOM 855 N N . GLY A 1 110 ? 4.117 -16.812 8.438 1 98.38 110 GLY A N 1
ATOM 856 C CA . GLY A 1 110 ? 5.199 -17.656 7.957 1 98.38 110 GLY A CA 1
ATOM 857 C C . GLY A 1 110 ? 5.062 -18.031 6.492 1 98.38 110 GLY A C 1
ATOM 858 O O . GLY A 1 110 ? 5.812 -18.859 5.992 1 98.38 110 GLY A O 1
ATOM 859 N N . LEU A 1 111 ? 4.113 -17.453 5.824 1 98.81 111 LEU A N 1
ATOM 860 C CA . LEU A 1 111 ? 3.896 -17.703 4.402 1 98.81 111 LEU A CA 1
ATOM 861 C C . LEU A 1 111 ? 4.762 -16.781 3.551 1 98.81 111 LEU A C 1
ATOM 863 O O . LEU A 1 111 ? 5.117 -15.688 3.982 1 98.81 111 LEU A O 1
ATOM 867 N N . GLY A 1 112 ? 5.168 -17.234 2.363 1 98.56 112 GLY A N 1
ATOM 868 C CA . GLY A 1 112 ? 5.848 -16.453 1.348 1 98.56 112 GLY A CA 1
ATOM 869 C C . GLY A 1 112 ? 4.914 -15.945 0.263 1 98.56 112 GLY A C 1
ATOM 870 O O . GLY A 1 112 ? 3.984 -16.641 -0.14 1 98.56 112 GLY A O 1
ATOM 871 N N . THR A 1 113 ? 5.152 -14.758 -0.161 1 98.81 113 THR A N 1
ATOM 872 C CA . THR A 1 113 ? 4.371 -14.125 -1.218 1 98.81 113 THR A CA 1
ATOM 873 C C . THR A 1 113 ? 5.258 -13.242 -2.086 1 98.81 113 THR A C 1
ATOM 875 O O . THR A 1 113 ? 6.41 -12.969 -1.737 1 98.81 113 THR A O 1
ATOM 878 N N . VAL A 1 114 ? 4.73 -12.828 -3.182 1 98.81 114 VAL A N 1
ATOM 879 C CA . VAL A 1 114 ? 5.332 -11.812 -4.031 1 98.81 114 VAL A CA 1
ATOM 880 C C . VAL A 1 114 ? 4.234 -11 -4.723 1 98.81 114 VAL A C 1
ATOM 882 O O . VAL A 1 114 ? 3.209 -11.555 -5.125 1 98.81 114 VAL A O 1
ATOM 885 N N . TRP A 1 115 ? 4.414 -9.664 -4.715 1 98.94 115 TRP A N 1
ATOM 886 C CA . TRP A 1 115 ? 3.561 -8.781 -5.504 1 98.94 115 TRP A CA 1
ATOM 887 C C . TRP A 1 115 ? 3.914 -8.867 -6.984 1 98.94 115 TRP A C 1
ATOM 889 O O . TRP A 1 115 ? 4.965 -8.383 -7.41 1 98.94 115 TRP A O 1
ATOM 899 N N . VAL A 1 116 ? 3.047 -9.445 -7.801 1 98.88 116 VAL A N 1
ATOM 900 C CA . VAL A 1 116 ? 3.213 -9.555 -9.25 1 98.88 116 VAL A CA 1
ATOM 901 C C . VAL A 1 116 ? 2.27 -8.578 -9.945 1 98.88 116 VAL A C 1
ATOM 903 O O . VAL A 1 116 ? 1.048 -8.688 -9.82 1 98.88 116 VAL A O 1
ATOM 906 N N . GLY A 1 117 ? 2.887 -7.617 -10.672 1 98.81 117 GLY A N 1
ATOM 907 C CA . GLY A 1 117 ? 2.121 -6.52 -11.25 1 98.81 117 GLY A CA 1
ATOM 908 C C . GLY A 1 117 ? 1.189 -6.961 -12.359 1 98.81 117 GLY A C 1
ATOM 909 O O . GLY A 1 117 ? 1.586 -7.73 -13.242 1 98.81 117 GLY A O 1
ATOM 910 N N . ILE A 1 118 ? -0.085 -6.523 -12.328 1 98.88 118 ILE A N 1
ATOM 911 C CA . ILE A 1 118 ? -1.051 -6.691 -13.414 1 98.88 118 ILE A CA 1
ATOM 912 C C . ILE A 1 118 ? -1.362 -5.336 -14.039 1 98.88 118 ILE A C 1
ATOM 914 O O . ILE A 1 118 ? -0.989 -5.074 -15.188 1 98.88 118 ILE A O 1
ATOM 918 N N . TYR A 1 119 ? -2.09 -4.516 -13.289 1 98.75 119 TYR A N 1
ATOM 919 C CA . TYR A 1 119 ? -2.41 -3.158 -13.719 1 98.75 119 TYR A CA 1
ATOM 920 C C . TYR A 1 119 ? -1.16 -2.289 -13.758 1 98.75 119 TYR A C 1
ATOM 922 O O . TYR A 1 119 ? -0.31 -2.367 -12.867 1 98.75 119 TYR A O 1
ATOM 930 N N . PRO A 1 120 ? -0.91 -1.501 -14.766 1 98.38 120 PRO A N 1
ATOM 931 C CA . PRO A 1 120 ? -1.834 -1.135 -15.844 1 98.38 120 PRO A CA 1
ATOM 932 C C . PRO A 1 120 ? -1.524 -1.849 -17.156 1 98.38 120 PRO A C 1
ATOM 934 O O . PRO A 1 120 ? -1.841 -1.334 -18.234 1 98.38 120 PRO A O 1
ATOM 937 N N . GLU A 1 121 ? -0.904 -3.01 -17.094 1 98.25 121 GLU A N 1
ATOM 938 C CA . GLU A 1 121 ? -0.491 -3.697 -18.312 1 98.25 121 GLU A CA 1
ATOM 939 C C . GLU A 1 121 ? -1.678 -4.371 -18.984 1 98.25 121 GLU A C 1
ATOM 941 O O . GLU A 1 121 ? -2.236 -5.336 -18.469 1 98.25 121 GLU A O 1
ATOM 946 N N . LYS A 1 122 ? -2.002 -3.957 -20.203 1 98.12 122 LYS A N 1
ATOM 947 C CA . LYS A 1 122 ? -3.229 -4.359 -20.891 1 98.12 122 LYS A CA 1
ATOM 948 C C . LYS A 1 122 ? -3.275 -5.871 -21.094 1 98.12 122 LYS A C 1
ATOM 950 O O . LYS A 1 122 ? -4.297 -6.508 -20.844 1 98.12 122 LYS A O 1
ATOM 955 N N . ASP A 1 123 ? -2.223 -6.484 -21.578 1 98.31 123 ASP A N 1
ATOM 956 C CA . ASP A 1 123 ? -2.209 -7.914 -21.875 1 98.31 123 ASP A CA 1
ATOM 957 C C . ASP A 1 123 ? -2.438 -8.742 -20.609 1 98.31 123 ASP A C 1
ATOM 959 O O . ASP A 1 123 ? -3.139 -9.75 -20.641 1 98.31 123 ASP A O 1
ATOM 963 N N . ARG A 1 124 ? -1.854 -8.281 -19.516 1 98.75 124 ARG A N 1
ATOM 964 C CA . ARG A 1 124 ? -2.039 -8.984 -18.25 1 98.75 124 ARG A CA 1
ATOM 965 C C . ARG A 1 124 ? -3.473 -8.844 -17.75 1 98.75 124 ARG A C 1
ATOM 967 O O . ARG A 1 124 ? -4.098 -9.836 -17.359 1 98.75 124 ARG A O 1
ATOM 974 N N . MET A 1 125 ? -3.98 -7.602 -17.828 1 98.88 125 MET A N 1
ATOM 975 C CA . MET A 1 125 ? -5.355 -7.371 -17.406 1 98.88 125 MET A CA 1
ATOM 976 C C . MET A 1 125 ? -6.332 -8.211 -18.219 1 98.88 125 MET A C 1
ATOM 978 O O . MET A 1 125 ? -7.211 -8.859 -17.656 1 98.88 125 MET A O 1
ATOM 982 N N . ASP A 1 126 ? -6.16 -8.234 -19.5 1 98.88 126 ASP A N 1
ATOM 983 C CA . ASP A 1 126 ? -7.031 -9.008 -20.375 1 98.88 126 ASP A CA 1
ATOM 984 C C . ASP A 1 126 ? -6.941 -10.5 -20.078 1 98.88 126 ASP A C 1
ATOM 986 O O . ASP A 1 126 ? -7.953 -11.203 -20.078 1 98.88 126 ASP A O 1
ATOM 990 N N . GLY A 1 127 ? -5.73 -10.992 -19.875 1 98.94 127 GLY A N 1
ATOM 991 C CA . GLY A 1 127 ? -5.535 -12.391 -19.531 1 98.94 127 GLY A CA 1
ATOM 992 C C . GLY A 1 127 ? -6.285 -12.805 -18.281 1 98.94 127 GLY A C 1
ATOM 993 O O . GLY A 1 127 ? -6.961 -13.836 -18.266 1 98.94 127 GLY A O 1
ATOM 994 N N . PHE A 1 128 ? -6.203 -11.961 -17.25 1 98.94 128 PHE A N 1
ATOM 995 C CA . PHE A 1 128 ? -6.871 -12.297 -15.992 1 98.94 128 PHE A CA 1
ATOM 996 C C . PHE A 1 128 ? -8.383 -12.172 -16.141 1 98.94 128 PHE A C 1
ATOM 998 O O . PHE A 1 128 ? -9.141 -12.938 -15.531 1 98.94 128 PHE A O 1
ATOM 1005 N N . ARG A 1 129 ? -8.867 -11.148 -16.891 1 98.94 129 ARG A N 1
ATOM 1006 C CA . ARG A 1 129 ? -10.297 -11.031 -17.156 1 98.94 129 ARG A CA 1
ATOM 1007 C C . ARG A 1 129 ? -10.844 -12.305 -17.797 1 98.94 129 ARG A C 1
ATOM 1009 O O . ARG A 1 129 ? -11.875 -12.828 -17.359 1 98.94 129 ARG A O 1
ATOM 1016 N N . LYS A 1 130 ? -10.148 -12.789 -18.781 1 98.88 130 LYS A N 1
ATOM 1017 C CA . LYS A 1 130 ? -10.57 -13.992 -19.484 1 98.88 130 LYS A CA 1
ATOM 1018 C C . LYS A 1 130 ? -10.492 -15.219 -18.594 1 98.88 130 LYS A C 1
ATOM 1020 O O . LYS A 1 130 ? -11.43 -16.016 -18.516 1 98.88 130 LYS A O 1
ATOM 1025 N N . LEU A 1 131 ? -9.43 -15.406 -17.906 1 98.94 131 LEU A N 1
ATOM 1026 C CA . LEU A 1 131 ? -9.164 -16.594 -17.109 1 98.94 131 LEU A CA 1
ATOM 1027 C C . LEU A 1 131 ? -10.18 -16.734 -15.977 1 98.94 131 LEU A C 1
ATOM 1029 O O . LEU A 1 131 ? -10.609 -17.844 -15.648 1 98.94 131 LEU A O 1
ATOM 1033 N N . LEU A 1 132 ? -10.547 -15.531 -15.383 1 98.94 132 LEU A N 1
ATOM 1034 C CA . LEU A 1 132 ? -11.297 -15.594 -14.133 1 98.94 132 LEU A CA 1
ATOM 1035 C C . LEU A 1 132 ? -12.719 -15.078 -14.32 1 98.94 132 LEU A C 1
ATOM 1037 O O . LEU A 1 132 ? -13.516 -15.094 -13.383 1 98.94 132 LEU A O 1
ATOM 1041 N N . GLY A 1 133 ? -13.023 -14.594 -15.5 1 98.88 133 GLY A N 1
ATOM 1042 C CA . GLY A 1 133 ? -14.359 -14.078 -15.773 1 98.88 133 GLY A CA 1
ATOM 1043 C C . GLY A 1 133 ? -14.625 -12.742 -15.109 1 98.88 133 GLY A C 1
ATOM 1044 O O . GLY A 1 133 ? -15.734 -12.492 -14.625 1 98.88 133 GLY A O 1
ATOM 1045 N N . ILE A 1 134 ? -13.656 -11.906 -15.031 1 98.88 134 ILE A N 1
ATOM 1046 C CA . ILE A 1 134 ? -13.797 -10.609 -14.367 1 98.88 134 ILE A CA 1
ATOM 1047 C C . ILE A 1 134 ? -14.531 -9.641 -15.289 1 98.88 134 ILE A C 1
ATOM 1049 O O . ILE A 1 134 ? -14.141 -9.453 -16.438 1 98.88 134 ILE A O 1
ATOM 1053 N N . PRO A 1 135 ? -15.555 -9.016 -14.789 1 98.69 135 PRO A N 1
ATOM 1054 C CA . PRO A 1 135 ? -16.328 -8.109 -15.641 1 98.69 135 PRO A CA 1
ATOM 1055 C C . PRO A 1 135 ? -15.531 -6.887 -16.094 1 98.69 135 PRO A C 1
ATOM 1057 O O . PRO A 1 135 ? -14.531 -6.539 -15.461 1 98.69 135 PRO A O 1
ATOM 1060 N N . GLU A 1 136 ? -15.992 -6.219 -17.078 1 97.5 136 GLU A N 1
ATOM 1061 C CA . GLU A 1 136 ? -15.289 -5.125 -17.75 1 97.5 136 GLU A CA 1
ATOM 1062 C C . GLU A 1 136 ? -15.086 -3.947 -16.797 1 97.5 136 GLU A C 1
ATOM 1064 O O . GLU A 1 136 ? -14.07 -3.254 -16.859 1 97.5 136 GLU A O 1
ATOM 1069 N N . ASN A 1 137 ? -16.031 -3.721 -15.938 1 97.44 137 ASN A N 1
ATOM 1070 C CA . ASN A 1 137 ? -15.961 -2.561 -15.055 1 97.44 137 ASN A CA 1
ATOM 1071 C C . ASN A 1 137 ? -15.047 -2.818 -13.859 1 97.44 137 ASN A C 1
ATOM 1073 O O . ASN A 1 137 ? -14.75 -1.902 -13.094 1 97.44 137 ASN A O 1
ATOM 1077 N N . ILE A 1 138 ? -14.672 -4.055 -13.664 1 98.75 138 ILE A N 1
ATOM 1078 C CA . ILE A 1 138 ? -13.75 -4.434 -12.602 1 98.75 138 ILE A CA 1
ATOM 1079 C C . ILE A 1 138 ? -12.328 -4.5 -13.148 1 98.75 138 ILE A C 1
ATOM 1081 O O . ILE A 1 138 ? -12.102 -5.012 -14.25 1 98.75 138 ILE A O 1
ATOM 1085 N N . ILE A 1 139 ? -11.359 -4.016 -12.406 1 98.94 139 ILE A N 1
ATOM 1086 C CA . ILE A 1 139 ? -10 -3.891 -12.93 1 98.94 139 ILE A CA 1
ATOM 1087 C C . ILE A 1 139 ? -9.078 -4.859 -12.188 1 98.94 139 ILE A C 1
ATOM 1089 O O . ILE A 1 139 ? -8.82 -4.691 -10.992 1 98.94 139 ILE A O 1
ATOM 1093 N N . PRO A 1 140 ? -8.586 -5.91 -12.906 1 98.94 140 PRO A N 1
ATOM 1094 C CA . PRO A 1 140 ? -7.527 -6.699 -12.266 1 98.94 140 PRO A CA 1
ATOM 1095 C C . PRO A 1 140 ? -6.316 -5.855 -11.875 1 98.94 140 PRO A C 1
ATOM 1097 O O . PRO A 1 140 ? -5.82 -5.074 -12.695 1 98.94 140 PRO A O 1
ATOM 1100 N N . PHE A 1 141 ? -5.832 -6.012 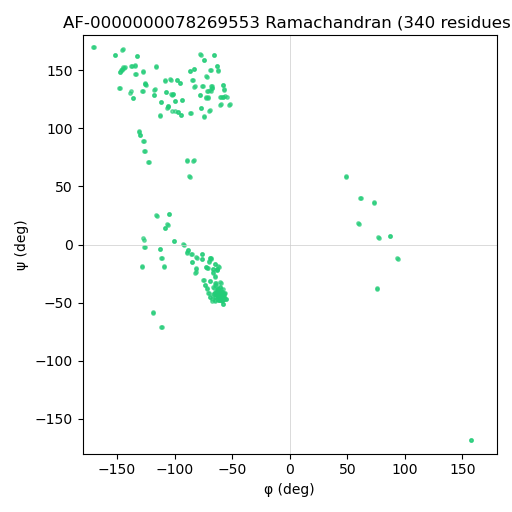-10.711 1 98.94 141 PHE A N 1
ATOM 1101 C CA . PH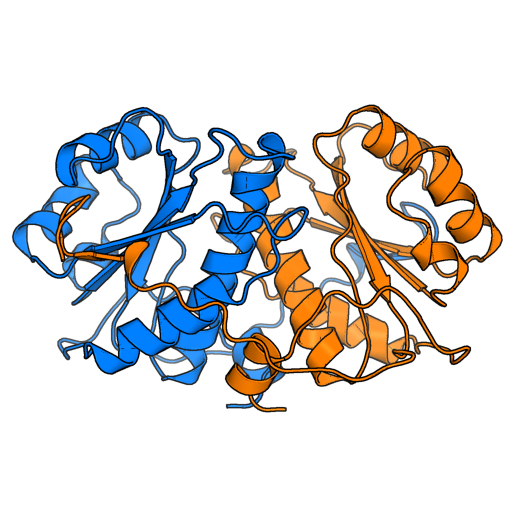E A 1 141 ? -4.867 -5.043 -10.195 1 98.94 141 PHE A CA 1
ATOM 1102 C C . PHE A 1 141 ? -3.531 -5.719 -9.906 1 98.94 141 PHE A C 1
ATOM 1104 O O . PHE A 1 141 ? -2.494 -5.312 -10.438 1 98.94 141 PHE A O 1
ATOM 1111 N N . SER A 1 142 ? -3.49 -6.727 -9.047 1 98.94 142 SER A N 1
ATOM 1112 C CA . SER A 1 142 ? -2.256 -7.422 -8.695 1 98.94 142 SER A CA 1
ATOM 1113 C C . SER A 1 142 ? -2.498 -8.914 -8.492 1 98.94 142 SER A C 1
ATOM 1115 O O . SER A 1 142 ? -3.625 -9.336 -8.211 1 98.94 142 SER A O 1
ATOM 1117 N N . LEU A 1 143 ? -1.5 -9.664 -8.719 1 99 143 LEU A N 1
ATOM 1118 C CA . LEU A 1 143 ? -1.42 -11.094 -8.414 1 99 143 LEU A CA 1
ATOM 1119 C C . LEU A 1 143 ? -0.491 -11.344 -7.234 1 99 143 LEU A C 1
ATOM 1121 O O . LEU A 1 143 ? 0.628 -10.828 -7.195 1 99 143 LEU A O 1
ATOM 1125 N N . VAL A 1 144 ? -0.977 -12.148 -6.238 1 98.94 144 VAL A N 1
ATOM 1126 C CA . VAL A 1 144 ? -0.167 -12.5 -5.078 1 98.94 144 VAL A CA 1
ATOM 1127 C C . VAL A 1 144 ? -0.138 -14.023 -4.91 1 98.94 144 VAL A C 1
ATOM 1129 O O . VAL A 1 144 ? -0.981 -14.594 -4.215 1 98.94 144 VAL A O 1
ATOM 1132 N N . PRO A 1 145 ? 0.839 -14.688 -5.559 1 98.94 145 PRO A N 1
ATOM 1133 C CA . PRO A 1 145 ? 1.062 -16.094 -5.191 1 98.94 145 PRO A CA 1
ATOM 1134 C C . PRO A 1 145 ? 1.388 -16.266 -3.711 1 98.94 145 PRO A C 1
ATOM 1136 O O . PRO A 1 145 ? 2.109 -15.453 -3.131 1 98.94 145 PRO A O 1
ATOM 1139 N N . VAL A 1 146 ? 0.783 -17.281 -3.111 1 98.94 146 VAL A N 1
ATOM 1140 C CA . VAL A 1 146 ? 0.93 -17.531 -1.684 1 98.94 146 VAL A CA 1
ATOM 1141 C C . VAL A 1 146 ? 1.343 -18.984 -1.459 1 98.94 146 VAL A C 1
ATOM 1143 O O . VAL A 1 146 ? 0.721 -19.906 -1.998 1 98.94 146 VAL A O 1
ATOM 1146 N N . GLY A 1 147 ? 2.344 -19.219 -0.648 1 98.88 147 GLY A N 1
ATOM 1147 C CA . GLY A 1 147 ? 2.791 -20.547 -0.281 1 98.88 147 GLY A CA 1
ATOM 1148 C C . GLY A 1 147 ? 3.811 -20.547 0.841 1 98.88 147 GLY A C 1
ATOM 1149 O O . GLY A 1 147 ? 4.246 -19.484 1.291 1 98.88 147 GLY A O 1
ATOM 1150 N N . TRP A 1 148 ? 4.062 -21.719 1.315 1 98.81 148 TRP A N 1
ATOM 1151 C CA . TRP A 1 148 ? 5.156 -21.859 2.27 1 98.81 148 TRP A CA 1
ATOM 1152 C C . TRP A 1 148 ? 6.508 -21.688 1.581 1 98.81 148 TRP A C 1
ATOM 1154 O O . TRP A 1 148 ? 6.785 -22.328 0.568 1 98.81 148 TRP A O 1
ATOM 1164 N N . PRO A 1 149 ? 7.301 -20.812 2.092 1 98.62 149 PRO A N 1
ATOM 1165 C CA . PRO A 1 149 ? 8.539 -20.484 1.379 1 98.62 149 PRO A CA 1
ATOM 1166 C C . PRO A 1 149 ? 9.531 -21.656 1.366 1 98.62 149 PRO A C 1
ATOM 1168 O O . PRO A 1 149 ? 9.656 -22.375 2.361 1 98.62 149 PRO A O 1
ATOM 1171 N N . ASP A 1 150 ? 10.133 -21.922 0.276 1 97.31 150 ASP A N 1
ATOM 1172 C CA . ASP A 1 150 ? 11.344 -22.734 0.172 1 97.31 150 ASP A CA 1
ATOM 1173 C C . ASP A 1 150 ? 12.602 -21.875 0.306 1 97.31 150 ASP A C 1
ATOM 1175 O O . ASP A 1 150 ? 13.32 -21.656 -0.672 1 97.31 150 ASP A O 1
ATOM 1179 N N . GLY A 1 151 ? 12.914 -21.406 1.441 1 92 151 GLY A N 1
ATOM 1180 C CA . GLY A 1 151 ? 14 -20.484 1.772 1 92 151 GLY A CA 1
ATOM 1181 C C . GLY A 1 151 ? 13.758 -19.719 3.061 1 92 151 GLY A C 1
ATOM 1182 O O . GLY A 1 151 ? 12.875 -20.078 3.844 1 92 151 GLY A O 1
ATOM 1183 N N . ILE A 1 152 ? 14.578 -18.719 3.262 1 89.31 152 ILE A N 1
ATOM 1184 C CA . ILE A 1 152 ? 14.516 -18 4.531 1 89.31 152 ILE A CA 1
ATOM 1185 C C . ILE A 1 152 ? 14.102 -16.562 4.281 1 89.31 152 ILE A C 1
ATOM 1187 O O . ILE A 1 152 ? 14.242 -16.047 3.166 1 89.31 152 ILE A O 1
ATOM 1191 N N . PHE A 1 153 ? 13.492 -16.062 5.324 1 91.25 153 PHE A N 1
ATOM 1192 C CA . PHE A 1 153 ? 13.219 -14.625 5.344 1 91.25 153 PHE A CA 1
ATOM 1193 C C . PHE A 1 153 ? 14.414 -13.852 5.879 1 91.25 153 PHE A C 1
ATOM 1195 O O . PHE A 1 153 ? 14.914 -14.141 6.969 1 91.25 153 PHE A O 1
ATOM 1202 N N . GLU A 1 154 ? 15.008 -13.094 5.031 1 89.81 154 GLU A N 1
ATOM 1203 C CA . GLU A 1 154 ? 16.172 -12.328 5.469 1 89.81 154 GLU A CA 1
ATOM 1204 C C . GLU A 1 154 ? 15.836 -10.844 5.574 1 89.81 154 GLU A C 1
ATOM 1206 O O . GLU A 1 154 ? 15.109 -10.297 4.738 1 89.81 154 GLU A O 1
ATOM 1211 N N . ALA A 1 155 ? 16.406 -10.281 6.625 1 90.81 155 ALA A N 1
ATOM 1212 C CA . ALA A 1 155 ? 16.266 -8.836 6.758 1 90.81 155 ALA A CA 1
ATOM 1213 C C . ALA A 1 155 ? 17.172 -8.102 5.773 1 90.81 155 ALA A C 1
ATOM 1215 O O . ALA A 1 155 ? 18.312 -8.516 5.543 1 90.81 155 ALA A O 1
ATOM 1216 N N . VAL A 1 156 ? 16.688 -7.156 5.191 1 85.12 156 VAL A N 1
ATOM 1217 C CA . VAL A 1 156 ? 17.484 -6.285 4.332 1 85.12 156 VAL A CA 1
ATOM 1218 C C . VAL A 1 156 ? 17.328 -4.836 4.777 1 85.12 156 VAL A C 1
ATOM 1220 O O . VAL A 1 156 ? 16.234 -4.414 5.164 1 85.12 156 VAL A O 1
ATOM 1223 N N . ASN A 1 157 ? 18.406 -4.172 4.754 1 91 157 ASN A N 1
ATOM 1224 C CA . ASN A 1 157 ? 18.359 -2.742 5.035 1 91 157 ASN A CA 1
ATOM 1225 C C . ASN A 1 157 ? 18.266 -1.918 3.756 1 91 157 ASN A C 1
ATOM 1227 O O . ASN A 1 157 ? 19.234 -1.824 3.004 1 91 157 ASN A O 1
ATOM 1231 N N . ARG A 1 158 ? 17.172 -1.323 3.576 1 94.69 158 ARG A N 1
ATOM 1232 C CA . ARG A 1 158 ? 16.953 -0.531 2.373 1 94.69 158 ARG A CA 1
ATOM 1233 C C . ARG A 1 158 ? 16.938 0.96 2.691 1 94.69 158 ARG A C 1
ATOM 1235 O O . ARG A 1 158 ? 16.547 1.777 1.85 1 94.69 158 ARG A O 1
ATOM 1242 N N . PHE A 1 159 ? 17.406 1.269 3.898 1 97.56 159 PHE A N 1
ATOM 1243 C CA . PHE A 1 159 ? 17.359 2.662 4.324 1 97.56 159 PHE A CA 1
ATOM 1244 C C . PHE A 1 159 ? 18.406 3.49 3.568 1 97.56 159 PHE A C 1
ATOM 1246 O O . PHE A 1 159 ? 19.594 3.18 3.596 1 97.56 159 PHE A O 1
ATOM 1253 N N . ARG A 1 160 ? 17.953 4.559 2.955 1 98.12 160 ARG A N 1
ATOM 1254 C CA . ARG A 1 160 ? 18.781 5.496 2.207 1 98.12 160 ARG A CA 1
ATOM 1255 C C . ARG A 1 160 ? 18.5 6.934 2.625 1 98.12 160 ARG A C 1
ATOM 1257 O O . ARG A 1 160 ? 17.625 7.59 2.057 1 98.12 160 ARG A O 1
ATOM 1264 N N . PRO A 1 161 ? 19.328 7.449 3.514 1 97.62 161 PRO A N 1
ATOM 1265 C CA . PRO A 1 161 ? 19.062 8.789 4.051 1 97.62 161 PRO A CA 1
ATOM 1266 C C . PRO A 1 161 ? 19.109 9.875 2.975 1 97.62 161 PRO A C 1
ATOM 1268 O O . PRO A 1 161 ? 18.516 10.938 3.146 1 97.62 161 PRO A O 1
ATOM 1271 N N . GLU A 1 162 ? 19.781 9.609 1.81 1 98.25 162 GLU A N 1
ATOM 1272 C CA . GLU A 1 162 ? 19.875 10.594 0.738 1 98.25 162 GLU A CA 1
ATOM 1273 C C . GLU A 1 162 ? 18.531 10.82 0.062 1 98.25 162 GLU A C 1
ATOM 1275 O O . GLU A 1 162 ? 18.359 11.789 -0.682 1 98.25 162 GLU A O 1
ATOM 1280 N N . LEU A 1 163 ? 17.562 9.977 0.342 1 98.62 163 LEU A N 1
ATOM 1281 C CA . LEU A 1 163 ? 16.234 10.094 -0.248 1 98.62 163 LEU A CA 1
ATOM 1282 C C . LEU A 1 163 ? 15.32 10.922 0.645 1 98.62 163 LEU A C 1
ATOM 1284 O O . LEU A 1 163 ? 14.148 11.125 0.316 1 98.62 163 LEU A O 1
ATOM 1288 N N . ILE A 1 164 ? 15.828 11.383 1.771 1 98.81 164 ILE A N 1
ATOM 1289 C CA . ILE A 1 164 ? 15.062 12.18 2.727 1 98.81 164 ILE A CA 1
ATOM 1290 C C . ILE A 1 164 ? 15.414 13.656 2.57 1 98.81 164 ILE A C 1
ATOM 1292 O O . ILE A 1 164 ? 16.594 14.016 2.508 1 98.81 164 ILE A O 1
ATOM 1296 N N . HIS A 1 165 ? 14.422 14.461 2.447 1 98.88 165 HIS A N 1
ATOM 1297 C CA . HIS A 1 165 ? 14.539 15.914 2.391 1 98.88 165 HIS A CA 1
ATOM 1298 C C . HIS A 1 165 ? 13.82 16.578 3.564 1 98.88 165 HIS A C 1
ATOM 1300 O O . HIS A 1 165 ? 12.688 16.203 3.889 1 98.88 165 HIS A O 1
ATOM 1306 N N . ASN A 1 166 ? 14.484 17.5 4.203 1 98.75 166 ASN A N 1
ATOM 1307 C CA . ASN A 1 166 ? 13.891 18.172 5.359 1 98.75 166 ASN A CA 1
ATOM 1308 C C . ASN A 1 166 ? 13.328 19.531 5 1 98.75 166 ASN A C 1
ATOM 1310 O O . ASN A 1 166 ? 14.07 20.422 4.562 1 98.75 166 ASN A O 1
ATOM 1314 N N . GLU A 1 167 ? 12.109 19.719 5.078 1 98.81 167 GLU A N 1
ATOM 1315 C CA . GLU A 1 167 ? 11.359 20.953 4.91 1 98.81 167 GLU A CA 1
ATOM 1316 C C . GLU A 1 167 ? 11.242 21.344 3.439 1 98.81 167 GLU A C 1
ATOM 1318 O O . GLU A 1 167 ? 10.219 21.875 3.006 1 98.81 167 GLU A O 1
ATOM 1323 N N . SER A 1 168 ? 12.266 21.125 2.676 1 98.56 168 SER A N 1
ATOM 1324 C CA . SER A 1 168 ? 12.305 21.438 1.252 1 98.56 168 SER A CA 1
ATOM 1325 C C . SER A 1 168 ? 13.125 20.422 0.479 1 98.56 168 SER A C 1
ATOM 1327 O O . SER A 1 168 ? 14.055 19.812 1.027 1 98.56 168 SER A O 1
ATOM 1329 N N . TRP A 1 169 ? 12.773 20.25 -0.762 1 98.62 169 TRP A N 1
ATOM 1330 C CA . TRP A 1 169 ? 13.484 19.312 -1.613 1 98.62 169 TRP A CA 1
ATOM 1331 C C . TRP A 1 169 ? 14.977 19.609 -1.643 1 98.62 169 TRP A C 1
ATOM 1333 O O . TRP A 1 169 ? 15.375 20.766 -1.859 1 98.62 169 TRP A O 1
ATOM 1343 N N . GLY A 1 170 ? 15.734 18.672 -1.374 1 96.69 170 GLY A N 1
ATOM 1344 C CA . GLY A 1 170 ? 17.188 18.812 -1.45 1 96.69 170 GLY A CA 1
ATOM 1345 C C . GLY A 1 170 ? 17.812 19.188 -0.123 1 96.69 170 GLY A C 1
ATOM 1346 O O . GLY A 1 170 ? 19.031 19.062 0.049 1 96.69 170 GLY A O 1
ATOM 1347 N N . ALA A 1 171 ? 16.969 19.594 0.855 1 95.06 171 ALA A N 1
ATOM 1348 C CA . ALA A 1 171 ? 17.5 20.016 2.148 1 95.06 171 ALA A CA 1
ATOM 1349 C C . ALA A 1 171 ? 17.734 18.828 3.064 1 95.06 171 ALA A C 1
ATOM 1351 O O . ALA A 1 171 ? 16.922 17.891 3.098 1 95.06 171 ALA A O 1
ATOM 1352 N N . LYS A 1 172 ? 18.906 18.953 3.832 1 90.38 172 LYS A N 1
ATOM 1353 C CA . LYS A 1 172 ? 19.25 17.844 4.723 1 90.38 172 LYS A CA 1
ATOM 1354 C C . LYS A 1 172 ? 19.281 18.297 6.18 1 90.38 172 LYS A C 1
ATOM 1356 O O . LYS A 1 172 ? 19.562 19.469 6.469 1 90.38 172 LYS A O 1
ATOM 1361 N N . MET B 1 1 ? 4.277 -3.602 18.453 1 97.06 1 MET B N 1
ATOM 1362 C CA . MET B 1 1 ? 3.104 -4.434 18.703 1 97.06 1 MET B CA 1
ATOM 1363 C C . MET B 1 1 ? 3 -5.559 17.688 1 97.06 1 MET B C 1
ATOM 1365 O O . MET B 1 1 ? 3.752 -5.59 16.703 1 97.06 1 MET B O 1
ATOM 1369 N N . GLU B 1 2 ? 2.047 -6.406 17.875 1 98.25 2 GLU B N 1
ATOM 1370 C CA . GLU B 1 2 ? 1.853 -7.496 16.922 1 98.25 2 GLU B CA 1
ATOM 1371 C C . GLU B 1 2 ? 1.274 -6.984 15.602 1 98.25 2 GLU B C 1
ATOM 1373 O O . GLU B 1 2 ? 0.407 -6.109 15.594 1 98.25 2 GLU B O 1
ATOM 1378 N N . LEU B 1 3 ? 1.688 -7.586 14.516 1 98.56 3 LEU B N 1
ATOM 1379 C CA . LEU B 1 3 ? 1.386 -7.105 13.172 1 98.56 3 LEU B CA 1
ATOM 1380 C C . LEU B 1 3 ? -0.12 -7.02 12.945 1 98.56 3 LEU B C 1
ATOM 1382 O O . LEU B 1 3 ? -0.634 -5.973 12.539 1 98.56 3 LEU B O 1
ATOM 1386 N N . LEU B 1 4 ? -0.875 -8.086 13.234 1 98 4 LEU B N 1
ATOM 1387 C CA . LEU B 1 4 ? -2.301 -8.094 12.93 1 98 4 LEU B CA 1
ATOM 1388 C C . LEU B 1 4 ? -3.057 -7.117 13.82 1 98 4 LEU B C 1
ATOM 1390 O O . LEU B 1 4 ? -4.047 -6.52 13.398 1 98 4 LEU B O 1
ATOM 1394 N N . ASP B 1 5 ? -2.557 -6.945 15 1 97.75 5 ASP B N 1
ATOM 1395 C CA . ASP B 1 5 ? -3.139 -5.918 15.859 1 97.75 5 ASP B CA 1
ATOM 1396 C C . ASP B 1 5 ? -2.98 -4.531 15.234 1 97.75 5 ASP B C 1
ATOM 1398 O O . ASP B 1 5 ? -3.916 -3.727 15.25 1 97.75 5 ASP B O 1
ATOM 1402 N N . ALA B 1 6 ? -1.805 -4.242 14.781 1 98.38 6 ALA B N 1
ATOM 1403 C CA . ALA B 1 6 ? -1.556 -2.957 14.133 1 98.38 6 ALA B CA 1
ATOM 1404 C C . ALA B 1 6 ? -2.469 -2.764 12.922 1 98.38 6 ALA B C 1
ATOM 1406 O O . ALA B 1 6 ? -3.068 -1.699 12.758 1 98.38 6 ALA B O 1
ATOM 1407 N N . ILE B 1 7 ? -2.609 -3.799 12.109 1 98.5 7 ILE B N 1
ATOM 1408 C CA . ILE B 1 7 ? -3.406 -3.729 10.891 1 98.5 7 ILE B CA 1
ATOM 1409 C C . ILE B 1 7 ? -4.875 -3.496 11.25 1 98.5 7 ILE B C 1
ATOM 1411 O O . ILE B 1 7 ? -5.539 -2.652 10.641 1 98.5 7 ILE B O 1
ATOM 1415 N N . HIS B 1 8 ? -5.359 -4.113 12.219 1 98.12 8 HIS B N 1
ATOM 1416 C CA . HIS B 1 8 ? -6.789 -4.082 12.5 1 98.12 8 HIS B CA 1
ATOM 1417 C C . HIS B 1 8 ? -7.16 -2.854 13.32 1 98.12 8 HIS B C 1
ATOM 1419 O O . HIS B 1 8 ? -8.336 -2.514 13.438 1 98.12 8 HIS B O 1
ATOM 1425 N N . THR B 1 9 ? -6.141 -2.199 13.906 1 97.88 9 THR B N 1
ATOM 1426 C CA . THR B 1 9 ? -6.453 -1.055 14.758 1 97.88 9 THR B CA 1
ATOM 1427 C C . THR B 1 9 ? -5.98 0.244 14.109 1 97.88 9 THR B C 1
ATOM 1429 O O . THR B 1 9 ? -6.289 1.334 14.594 1 97.88 9 THR B O 1
ATOM 1432 N N . ARG B 1 10 ? -5.18 0.132 13.062 1 97.5 10 ARG B N 1
ATOM 1433 C CA . ARG B 1 10 ? -4.816 1.354 12.352 1 97.5 10 ARG B CA 1
ATOM 1434 C C . ARG B 1 10 ? -6.059 2.086 11.852 1 97.5 10 ARG B C 1
ATOM 1436 O O . ARG B 1 10 ? -6.914 1.489 11.195 1 97.5 10 ARG B O 1
ATOM 1443 N N . ARG B 1 11 ? -6.199 3.363 12.172 1 96.94 11 ARG B N 1
ATOM 1444 C CA . ARG B 1 11 ? -7.27 4.262 11.758 1 96.94 11 ARG B CA 1
ATOM 1445 C C . ARG B 1 11 ? -6.715 5.605 11.297 1 96.94 11 ARG B C 1
ATOM 1447 O O . ARG B 1 11 ? -5.625 6.008 11.711 1 96.94 11 ARG B O 1
ATOM 1454 N N . SER B 1 12 ? -7.566 6.176 10.422 1 97.5 12 SER B N 1
ATOM 1455 C CA . SER B 1 12 ? -7.215 7.559 10.109 1 97.5 12 SER B CA 1
ATOM 1456 C C . SER B 1 12 ? -7.453 8.469 11.305 1 97.5 12 SER B C 1
ATOM 1458 O O . SER B 1 12 ? -8.578 8.586 11.797 1 97.5 12 SER B O 1
ATOM 1460 N N . ILE B 1 13 ? -6.375 9.008 11.789 1 98.06 13 ILE B N 1
ATOM 1461 C CA . ILE B 1 13 ? -6.414 9.93 12.922 1 98.06 13 ILE B CA 1
ATOM 1462 C C . ILE B 1 13 ? -6.25 11.367 12.414 1 98.06 13 ILE B C 1
ATOM 1464 O O . ILE B 1 13 ? -5.289 11.672 11.711 1 98.06 13 ILE B O 1
ATOM 1468 N N . ARG B 1 14 ? -7.133 12.242 12.82 1 98.12 14 ARG B N 1
ATOM 1469 C CA . ARG B 1 14 ? -7.133 13.586 12.258 1 98.12 14 ARG B CA 1
ATOM 1470 C C . ARG B 1 14 ? -7.09 14.641 13.352 1 98.12 14 ARG B C 1
ATOM 1472 O O . ARG B 1 14 ? -7.297 15.828 13.094 1 98.12 14 ARG B O 1
ATOM 1479 N N . LYS B 1 15 ? -6.957 14.25 14.562 1 98.5 15 LYS B N 1
ATOM 1480 C CA . LYS B 1 15 ? -6.77 15.117 15.719 1 98.5 15 LYS B CA 1
ATOM 1481 C C . LYS B 1 15 ? -5.523 14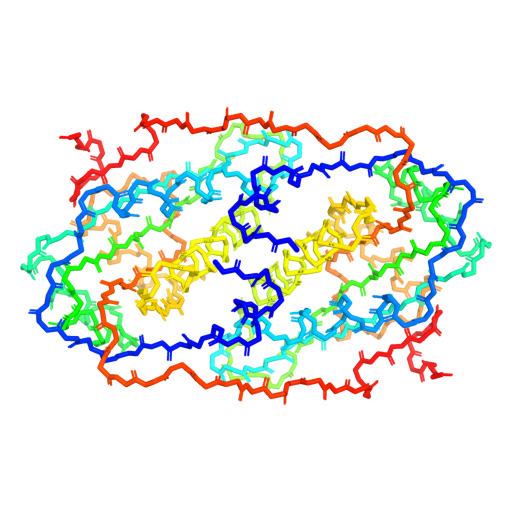.727 16.516 1 98.5 15 LYS B C 1
ATOM 1483 O O . LYS B 1 15 ? -5.293 13.539 16.766 1 98.5 15 LYS B O 1
ATOM 1488 N N . TYR B 1 16 ? -4.77 15.68 16.953 1 98.69 16 TYR B N 1
ATOM 1489 C CA . TYR B 1 16 ? -3.469 15.375 17.531 1 98.69 16 TYR B CA 1
ATOM 1490 C C . TYR B 1 16 ? -3.258 16.156 18.828 1 98.69 16 TYR B C 1
ATOM 1492 O O . TYR B 1 16 ? -3.73 17.281 18.969 1 98.69 16 TYR B O 1
ATOM 1500 N N . LEU B 1 17 ? -2.578 15.539 19.703 1 98.38 17 LEU B N 1
ATOM 1501 C CA . LEU B 1 17 ? -2.102 16.219 20.906 1 98.38 17 LEU B CA 1
ATOM 1502 C C . LEU B 1 17 ? -0.934 17.141 20.578 1 98.38 17 LEU B C 1
ATOM 1504 O O . LEU B 1 17 ? -0.24 16.938 19.578 1 98.38 17 LEU B O 1
ATOM 1508 N N . ASP B 1 18 ? -0.728 18.109 21.469 1 97.25 18 ASP B N 1
ATOM 1509 C CA . ASP B 1 18 ? 0.411 19.016 21.328 1 97.25 18 ASP B CA 1
ATOM 1510 C C . ASP B 1 18 ? 1.676 18.406 21.922 1 97.25 18 ASP B C 1
ATOM 1512 O O . ASP B 1 18 ? 2.117 18.797 23 1 97.25 18 ASP B O 1
ATOM 1516 N N . LYS B 1 19 ? 2.223 17.453 21.312 1 97.62 19 LYS B N 1
ATOM 1517 C CA . LYS B 1 19 ? 3.408 16.688 21.688 1 97.62 19 LYS B CA 1
ATOM 1518 C C . LYS B 1 19 ? 4.305 16.438 20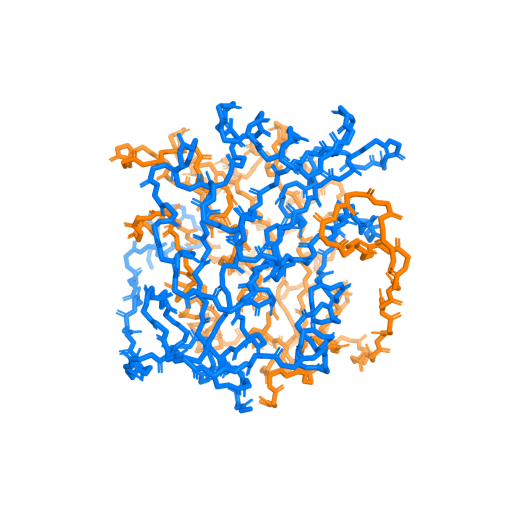.484 1 97.62 19 LYS B C 1
ATOM 1520 O O . LYS B 1 19 ? 3.82 16.047 19.422 1 97.62 19 LYS B O 1
ATOM 1525 N N . PRO B 1 20 ? 5.547 16.703 20.672 1 97.62 20 PRO B N 1
ATOM 1526 C CA . PRO B 1 20 ? 6.434 16.578 19.516 1 97.62 20 PRO B CA 1
ATOM 1527 C C . PRO B 1 20 ? 6.617 15.117 19.078 1 97.62 20 PRO B C 1
ATOM 1529 O O . PRO B 1 20 ? 6.449 14.203 19.891 1 97.62 20 PRO B O 1
ATOM 1532 N N . VAL B 1 21 ? 6.844 14.922 17.828 1 98.75 21 VAL B N 1
ATOM 1533 C CA . VAL B 1 21 ? 7.312 13.664 17.266 1 98.75 21 VAL B CA 1
ATOM 1534 C C . VAL B 1 21 ? 8.82 13.734 17.016 1 98.75 21 VAL B C 1
ATOM 1536 O O . VAL B 1 21 ? 9.289 14.609 16.281 1 98.75 21 VAL B O 1
ATOM 1539 N N . THR B 1 22 ? 9.547 12.891 17.547 1 98.62 22 THR B N 1
ATOM 1540 C CA . THR B 1 22 ? 11 13.008 17.531 1 98.62 22 THR B CA 1
ATOM 1541 C C . THR B 1 22 ? 11.562 12.617 16.172 1 98.62 22 THR B C 1
ATOM 1543 O O . THR B 1 22 ? 10.883 11.961 15.383 1 98.62 22 THR B O 1
ATOM 1546 N N . GLU B 1 23 ? 12.789 13.023 15.992 1 98.19 23 GLU B N 1
ATOM 1547 C CA . GLU B 1 23 ? 13.5 12.625 14.773 1 98.19 23 GLU B CA 1
ATOM 1548 C C . GLU B 1 23 ? 13.656 11.109 14.703 1 98.19 23 GLU B C 1
ATOM 1550 O O . GLU B 1 23 ? 13.586 10.531 13.617 1 98.19 23 GLU B O 1
ATOM 1555 N N . GLU B 1 24 ? 13.922 10.57 15.805 1 98.56 24 GLU B N 1
ATOM 1556 C CA . GLU B 1 24 ? 14.078 9.117 15.859 1 98.56 24 GLU B CA 1
ATOM 1557 C C . GLU B 1 24 ? 12.805 8.406 15.422 1 98.56 24 GLU B C 1
ATOM 1559 O O . GLU B 1 24 ? 12.859 7.422 14.68 1 98.56 24 GLU B O 1
ATOM 1564 N N . MET B 1 25 ? 11.672 8.852 15.875 1 98.88 25 MET B N 1
ATOM 1565 C CA . MET B 1 25 ? 10.383 8.266 15.508 1 98.88 25 MET B CA 1
ATOM 1566 C C . MET B 1 25 ? 10.148 8.391 14 1 98.88 25 MET B C 1
ATOM 1568 O O . MET B 1 25 ? 9.742 7.422 13.352 1 98.88 25 MET B O 1
ATOM 1572 N N . ILE B 1 26 ? 10.445 9.57 13.461 1 98.94 26 ILE B N 1
ATOM 1573 C CA . ILE B 1 26 ? 10.312 9.773 12.016 1 98.94 26 ILE B CA 1
ATOM 1574 C C . ILE B 1 26 ? 11.25 8.828 11.273 1 98.94 26 ILE B C 1
ATOM 1576 O O . ILE B 1 26 ? 10.875 8.266 10.242 1 98.94 26 ILE B O 1
ATOM 1580 N N . GLY B 1 27 ? 12.445 8.68 11.789 1 98.81 27 GLY B N 1
ATOM 1581 C CA . GLY B 1 27 ? 13.391 7.75 11.188 1 98.81 27 GLY B CA 1
ATOM 1582 C C . GLY B 1 27 ? 12.852 6.332 11.102 1 98.81 27 GLY B C 1
ATOM 1583 O O . GLY B 1 27 ? 13.047 5.652 10.094 1 98.81 27 GLY B O 1
ATOM 1584 N N . ILE B 1 28 ? 12.203 5.875 12.125 1 98.81 28 ILE B N 1
ATOM 1585 C CA . ILE B 1 28 ? 11.609 4.543 12.148 1 98.81 28 ILE B CA 1
ATOM 1586 C C . ILE B 1 28 ? 10.547 4.426 11.062 1 98.81 28 ILE B C 1
ATOM 1588 O O . ILE B 1 28 ? 10.477 3.416 10.359 1 98.81 28 ILE B O 1
ATOM 1592 N N . LEU B 1 29 ? 9.703 5.449 10.922 1 98.94 29 LEU B N 1
ATOM 1593 C CA . LEU B 1 29 ? 8.664 5.457 9.898 1 98.94 29 LEU B CA 1
ATOM 1594 C C . LEU B 1 29 ? 9.281 5.363 8.5 1 98.94 29 LEU B C 1
ATOM 1596 O O . LEU B 1 29 ? 8.797 4.613 7.652 1 98.94 29 LEU B O 1
ATOM 1600 N N . LEU B 1 30 ? 10.367 6.121 8.273 1 98.94 30 LEU B N 1
ATOM 1601 C CA . LEU B 1 30 ? 10.977 6.184 6.949 1 98.94 30 LEU B CA 1
ATOM 1602 C C . LEU B 1 30 ? 11.734 4.895 6.637 1 98.94 30 LEU B C 1
ATOM 1604 O O . LEU B 1 30 ? 11.781 4.465 5.48 1 98.94 30 LEU B O 1
ATOM 1608 N N . LYS B 1 31 ? 12.328 4.328 7.645 1 98.75 31 LYS B N 1
ATOM 1609 C CA . LYS B 1 31 ? 12.93 3.012 7.453 1 98.75 31 LYS B CA 1
ATOM 1610 C C . LYS B 1 31 ? 11.875 1.979 7.055 1 98.75 31 LYS B C 1
ATOM 1612 O O . LYS B 1 31 ? 12.125 1.139 6.188 1 98.75 31 LYS B O 1
ATOM 1617 N N . ALA B 1 32 ? 10.75 2.01 7.664 1 98.81 32 ALA B N 1
ATOM 1618 C CA . ALA B 1 32 ? 9.641 1.126 7.297 1 98.81 32 ALA B CA 1
ATOM 1619 C C . ALA B 1 32 ? 9.18 1.396 5.867 1 98.81 32 ALA B C 1
ATOM 1621 O O . ALA B 1 32 ? 8.945 0.46 5.098 1 98.81 32 ALA B O 1
ATOM 1622 N N . ALA B 1 33 ? 9.07 2.646 5.527 1 98.94 33 ALA B N 1
ATOM 1623 C CA . ALA B 1 33 ? 8.656 3.031 4.18 1 98.94 33 ALA B CA 1
ATOM 1624 C C . ALA B 1 33 ? 9.586 2.434 3.131 1 98.94 33 ALA B C 1
ATOM 1626 O O . ALA B 1 33 ? 9.133 1.833 2.154 1 98.94 33 ALA B O 1
ATOM 1627 N N . MET B 1 34 ? 10.867 2.551 3.355 1 98.88 34 MET B N 1
ATOM 1628 C CA . MET B 1 34 ? 11.875 2.158 2.373 1 98.88 34 MET B CA 1
ATOM 1629 C C . MET B 1 34 ? 12.023 0.642 2.322 1 98.88 34 MET B C 1
ATOM 1631 O O . MET B 1 34 ? 12.672 0.107 1.419 1 98.88 34 MET B O 1
ATOM 1635 N N . SER B 1 35 ? 11.383 -0.049 3.24 1 98.69 35 SER B N 1
ATOM 1636 C CA . SER B 1 35 ? 11.383 -1.508 3.238 1 98.69 35 SER B CA 1
ATOM 1637 C C . SER B 1 35 ? 10.242 -2.059 2.385 1 98.69 35 SER B C 1
ATOM 1639 O O . SER B 1 35 ? 10.125 -3.271 2.201 1 98.69 35 SER B O 1
ATOM 1641 N N . ALA B 1 36 ? 9.375 -1.201 1.857 1 98.69 36 ALA B N 1
ATOM 1642 C CA . ALA B 1 36 ? 8.25 -1.632 1.036 1 98.69 36 ALA B CA 1
ATOM 1643 C C . ALA B 1 36 ? 8.727 -2.332 -0.232 1 98.69 36 ALA B C 1
ATOM 1645 O O . ALA B 1 36 ? 9.844 -2.082 -0.702 1 98.69 36 ALA B O 1
ATOM 1646 N N . PRO B 1 37 ? 7.922 -3.285 -0.742 1 98.56 37 PRO B N 1
ATOM 1647 C CA . PRO B 1 37 ? 8.234 -3.797 -2.08 1 98.56 37 PRO B CA 1
ATOM 1648 C C . PRO B 1 37 ? 8.125 -2.725 -3.16 1 98.56 37 PRO B C 1
ATOM 1650 O O . PRO B 1 37 ? 7.43 -1.722 -2.975 1 98.56 37 PRO B O 1
ATOM 1653 N N . SER B 1 38 ? 8.836 -2.896 -4.207 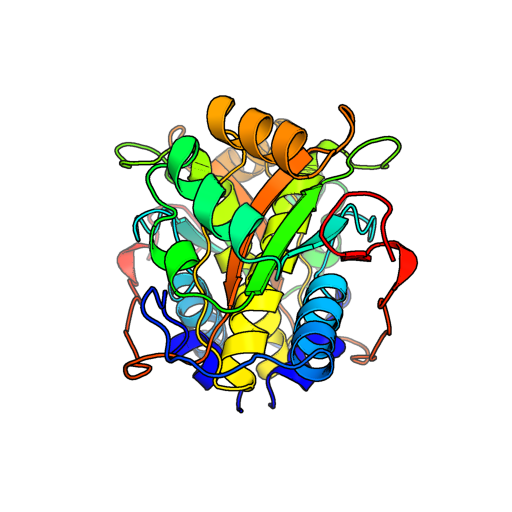1 98.69 38 SER B N 1
ATOM 1654 C CA . SER B 1 38 ? 8.734 -2.09 -5.418 1 98.69 38 SER B CA 1
ATOM 1655 C C . SER B 1 38 ? 9.039 -2.92 -6.66 1 98.69 38 SER B C 1
ATOM 1657 O O . SER B 1 38 ? 9.75 -3.924 -6.586 1 98.69 38 SER B O 1
ATOM 1659 N N . ALA B 1 39 ? 8.367 -2.521 -7.742 1 98.62 39 ALA B N 1
ATOM 1660 C CA . ALA B 1 39 ? 8.562 -3.244 -8.992 1 98.62 39 ALA B CA 1
ATOM 1661 C C . ALA B 1 39 ? 10.047 -3.354 -9.336 1 98.62 39 ALA B C 1
ATOM 1663 O O . ALA B 1 39 ? 10.742 -2.342 -9.438 1 98.62 39 ALA B O 1
ATOM 1664 N N . GLY B 1 40 ? 10.461 -4.688 -9.438 1 97.62 40 GLY B N 1
ATOM 1665 C CA . GLY B 1 40 ? 11.867 -4.902 -9.75 1 97.62 40 GLY B CA 1
ATOM 1666 C C . GLY B 1 40 ? 12.805 -4.297 -8.727 1 97.62 40 GLY B C 1
ATOM 1667 O O . GLY B 1 40 ? 13.945 -3.943 -9.047 1 97.62 40 GLY B O 1
ATOM 1668 N N . ASN B 1 41 ? 12.336 -3.996 -7.562 1 97.75 41 ASN B N 1
ATOM 1669 C CA . ASN B 1 41 ? 13.109 -3.379 -6.484 1 97.75 41 ASN B CA 1
ATOM 1670 C C . ASN B 1 41 ? 13.641 -2.008 -6.891 1 97.75 41 ASN B C 1
ATOM 1672 O O . ASN B 1 41 ? 14.75 -1.632 -6.516 1 97.75 41 ASN B O 1
ATOM 1676 N N . GLN B 1 42 ? 12.828 -1.247 -7.59 1 98.31 42 GLN B N 1
ATOM 1677 C CA . GLN B 1 42 ? 13.305 0.012 -8.156 1 98.31 42 GLN B CA 1
ATOM 1678 C C . GLN B 1 42 ? 13.297 1.123 -7.109 1 98.31 42 GLN B C 1
ATOM 1680 O O . GLN B 1 42 ? 13.977 2.139 -7.273 1 98.31 42 GLN B O 1
ATOM 1685 N N . GLN B 1 43 ? 12.57 1.01 -6.047 1 98.31 43 GLN B N 1
ATOM 1686 C CA . GLN B 1 43 ? 12.594 1.933 -4.918 1 98.31 43 GLN B CA 1
ATOM 1687 C C . GLN B 1 43 ? 12.484 3.381 -5.387 1 98.31 43 GLN B C 1
ATOM 1689 O O . GLN B 1 43 ? 13.312 4.219 -5.031 1 98.31 43 GLN B O 1
ATOM 1694 N N . PRO B 1 44 ? 11.32 3.674 -6.145 1 98.75 44 PRO B N 1
ATOM 1695 C CA . PRO B 1 44 ? 11.172 4.984 -6.781 1 98.75 44 PRO B CA 1
ATOM 1696 C C . PRO B 1 44 ? 10.547 6.023 -5.852 1 98.75 44 PRO B C 1
ATOM 1698 O O . PRO B 1 44 ? 9.547 6.652 -6.207 1 98.75 44 PRO B O 1
ATOM 1701 N N . TRP B 1 45 ? 11.141 6.27 -4.754 1 98.88 45 TRP B N 1
ATOM 1702 C CA . TRP B 1 45 ? 10.477 7.156 -3.805 1 98.88 45 TRP B CA 1
ATOM 1703 C C . TRP B 1 45 ? 11.469 8.141 -3.197 1 98.88 45 TRP B C 1
ATOM 1705 O O . TRP B 1 45 ? 12.68 7.898 -3.201 1 98.88 45 TRP B O 1
ATOM 1715 N N . HIS B 1 46 ? 10.953 9.203 -2.812 1 98.94 46 HIS B N 1
ATOM 1716 C CA . HIS B 1 46 ? 11.562 10.203 -1.937 1 98.94 46 HIS B CA 1
ATOM 1717 C C . HIS B 1 46 ? 10.594 10.625 -0.834 1 98.94 46 HIS B C 1
ATOM 1719 O O . HIS B 1 46 ? 9.391 10.398 -0.94 1 98.94 46 HIS B O 1
ATOM 1725 N N . PHE B 1 47 ? 11.156 11.219 0.176 1 98.94 47 PHE B N 1
ATOM 1726 C CA . PHE B 1 47 ? 10.352 11.656 1.315 1 98.94 47 PHE B CA 1
ATOM 1727 C C . PHE B 1 47 ? 10.758 13.055 1.759 1 98.94 47 PHE B C 1
ATOM 1729 O O . PHE B 1 47 ? 11.938 13.312 2.012 1 98.94 47 PHE B O 1
ATOM 1736 N N . VAL B 1 48 ? 9.805 13.898 1.826 1 99 48 VAL B N 1
ATOM 1737 C CA . VAL B 1 48 ? 10.031 15.211 2.42 1 99 48 VAL B CA 1
ATOM 1738 C C . VAL B 1 48 ? 9.391 15.273 3.805 1 99 48 VAL B C 1
ATOM 1740 O O . VAL B 1 48 ? 8.18 15.094 3.943 1 99 48 VAL B O 1
ATOM 1743 N N . VAL B 1 49 ? 10.195 15.492 4.82 1 98.94 49 VAL B N 1
ATOM 1744 C CA . VAL B 1 49 ? 9.703 15.656 6.184 1 98.94 49 VAL B CA 1
ATOM 1745 C C . VAL B 1 49 ? 9.492 17.141 6.488 1 98.94 49 VAL B C 1
ATOM 1747 O O . VAL B 1 49 ? 10.406 17.938 6.332 1 98.94 49 VAL B O 1
ATOM 1750 N N . VAL B 1 50 ? 8.305 17.484 6.898 1 98.94 50 VAL B N 1
ATOM 1751 C CA . VAL B 1 50 ? 7.949 18.875 7.156 1 98.94 50 VAL B CA 1
ATOM 1752 C C . VAL B 1 50 ? 7.574 19.047 8.625 1 98.94 50 VAL B C 1
ATOM 1754 O O . VAL B 1 50 ? 6.715 18.344 9.148 1 98.94 50 VAL B O 1
ATOM 1757 N N . ARG B 1 51 ? 8.148 19.984 9.289 1 98.44 51 ARG B N 1
ATOM 1758 C CA . ARG B 1 51 ? 7.852 20.312 10.68 1 98.44 51 ARG B CA 1
ATOM 1759 C C . ARG B 1 51 ? 7.562 21.797 10.836 1 98.44 51 ARG B C 1
ATOM 1761 O O . ARG B 1 51 ? 6.973 22.219 11.836 1 98.44 51 ARG B O 1
ATOM 1768 N N . ASP B 1 52 ? 8.023 22.516 9.812 1 98.56 52 ASP B N 1
ATOM 1769 C CA . ASP B 1 52 ? 7.836 23.969 9.852 1 98.56 52 ASP B CA 1
ATOM 1770 C C . ASP B 1 52 ? 6.355 24.328 9.93 1 98.56 52 ASP B C 1
ATOM 1772 O O . ASP B 1 52 ? 5.59 24.031 9.008 1 98.56 52 ASP B O 1
ATOM 1776 N N . ARG B 1 53 ? 6.008 25 10.938 1 98.44 53 ARG B N 1
ATOM 1777 C CA . ARG B 1 53 ? 4.605 25.297 11.195 1 98.44 53 ARG B CA 1
ATOM 1778 C C . ARG B 1 53 ? 4.027 26.188 10.102 1 98.44 53 ARG B C 1
ATOM 1780 O O . ARG B 1 53 ? 2.873 26.016 9.703 1 98.44 53 ARG B O 1
ATOM 1787 N N . ALA B 1 54 ? 4.719 27.141 9.672 1 98.69 54 ALA B N 1
ATOM 1788 C CA . ALA B 1 54 ? 4.238 28.016 8.609 1 98.69 54 ALA B CA 1
ATOM 1789 C C . ALA B 1 54 ? 3.93 27.219 7.344 1 98.69 54 ALA B C 1
ATOM 1791 O O . ALA B 1 54 ? 2.92 27.469 6.68 1 98.69 54 ALA B O 1
ATOM 1792 N N . LYS B 1 55 ? 4.773 26.281 6.945 1 98.81 55 LYS B N 1
ATOM 1793 C CA . LYS B 1 55 ? 4.535 25.438 5.777 1 98.81 55 LYS B CA 1
ATOM 1794 C C . LYS B 1 55 ? 3.318 24.547 5.98 1 98.81 55 LYS B C 1
ATOM 1796 O O . LYS B 1 55 ? 2.449 24.453 5.109 1 98.81 55 LYS B O 1
ATOM 1801 N N . LEU B 1 56 ? 3.297 23.891 7.133 1 98.88 56 LEU B N 1
ATOM 1802 C CA . LEU B 1 56 ? 2.166 23.016 7.422 1 98.88 56 LEU B CA 1
ATOM 1803 C C . LEU B 1 56 ? 0.852 23.797 7.375 1 98.88 56 LEU B C 1
ATOM 1805 O O . LEU B 1 56 ? -0.143 23.297 6.836 1 98.88 56 LEU B O 1
ATOM 1809 N N . ASP B 1 57 ? 0.828 25.016 7.855 1 98.81 57 ASP B N 1
ATOM 1810 C CA . ASP B 1 57 ? -0.384 25.828 7.941 1 98.81 57 ASP B CA 1
ATOM 1811 C C . ASP B 1 57 ? -0.836 26.281 6.559 1 98.81 57 ASP B C 1
ATOM 1813 O O . ASP B 1 57 ? -1.985 26.703 6.379 1 98.81 57 ASP B O 1
ATOM 1817 N N . THR B 1 58 ? 0.039 26.266 5.582 1 98.69 58 THR B N 1
ATOM 1818 C CA . THR B 1 58 ? -0.261 26.734 4.23 1 98.69 58 THR B CA 1
ATOM 1819 C C . THR B 1 58 ? -0.966 25.641 3.434 1 98.69 58 THR B C 1
ATOM 1821 O O . THR B 1 58 ? -1.669 25.922 2.463 1 98.69 58 THR B O 1
ATOM 1824 N N . ILE B 1 59 ? -0.799 24.375 3.783 1 98.94 59 ILE B N 1
ATOM 1825 C CA . ILE B 1 59 ? -1.191 23.234 2.967 1 98.94 59 ILE B CA 1
ATOM 1826 C C . ILE B 1 59 ? -2.697 23.281 2.711 1 98.94 59 ILE B C 1
ATOM 1828 O O . ILE B 1 59 ? -3.145 23.094 1.576 1 98.94 59 ILE B O 1
ATOM 1832 N N . PRO B 1 60 ? -3.543 23.625 3.725 1 98.88 60 PRO B N 1
ATOM 1833 C CA . PRO B 1 60 ? -4.988 23.594 3.486 1 98.88 60 PRO B CA 1
ATOM 1834 C C . PRO B 1 60 ? -5.43 24.625 2.453 1 98.88 60 PRO B C 1
ATOM 1836 O O . PRO B 1 60 ? -6.551 24.562 1.939 1 98.88 60 PRO B O 1
ATOM 1839 N N . SER B 1 61 ? -4.621 25.609 2.154 1 98.81 61 SER B N 1
ATOM 1840 C CA . SER B 1 61 ? -4.988 26.625 1.17 1 98.81 61 SER B CA 1
ATOM 1841 C C . SER B 1 61 ? -5.094 26.016 -0.228 1 98.81 61 SER B C 1
ATOM 1843 O O . SER B 1 61 ? -5.805 26.547 -1.085 1 98.81 61 SER B O 1
ATOM 1845 N N . PHE B 1 62 ? -4.387 24.859 -0.499 1 98.75 62 PHE B N 1
ATOM 1846 C CA . PHE B 1 62 ? -4.453 24.266 -1.829 1 98.75 62 PHE B CA 1
ATOM 1847 C C . PHE B 1 62 ? -4.871 22.797 -1.749 1 98.75 62 PHE B C 1
ATOM 1849 O O . PHE B 1 62 ? -5.008 22.125 -2.775 1 98.75 62 PHE B O 1
ATOM 1856 N N . HIS B 1 63 ? -5.055 22.297 -0.574 1 98.69 63 HIS B N 1
ATOM 1857 C CA . HIS B 1 63 ? -5.539 20.953 -0.324 1 98.69 63 HIS B CA 1
ATOM 1858 C C . HIS B 1 63 ? -6.703 20.953 0.661 1 98.69 63 HIS B C 1
ATOM 1860 O O . HIS B 1 63 ? -6.496 20.812 1.869 1 98.69 63 HIS B O 1
ATOM 1866 N N . PRO B 1 64 ? -7.867 20.969 0.216 1 97.88 64 PRO B N 1
ATOM 1867 C CA . PRO B 1 64 ? -9.039 21.219 1.064 1 97.88 64 PRO B CA 1
ATOM 1868 C C . PRO B 1 64 ? -9.305 20.094 2.047 1 97.88 64 PRO B C 1
ATOM 1870 O O . PRO B 1 64 ? -10.078 20.266 2.998 1 97.88 64 PRO B O 1
ATOM 1873 N N . TYR B 1 65 ? -8.688 18.984 1.906 1 98.12 65 TYR B N 1
ATOM 1874 C CA . TYR B 1 65 ? -8.961 17.844 2.766 1 98.12 65 TYR B CA 1
ATOM 1875 C C . TYR B 1 65 ? -7.836 17.641 3.77 1 98.12 65 TYR B C 1
ATOM 1877 O O . TYR B 1 65 ? -7.723 16.562 4.367 1 98.12 65 TYR B O 1
ATOM 1885 N N . SER B 1 66 ? -6.988 18.656 3.979 1 98.75 66 SER B N 1
ATOM 1886 C CA . SER B 1 66 ? -5.77 18.453 4.758 1 98.75 66 SER B CA 1
ATOM 1887 C C . SER B 1 66 ? -5.793 19.281 6.043 1 98.75 66 SER B C 1
ATOM 1889 O O . SER B 1 66 ? -4.746 19.594 6.605 1 98.75 66 SER B O 1
ATOM 1891 N N . LYS B 1 67 ? -6.879 19.641 6.578 1 98.69 67 LYS B N 1
ATOM 1892 C CA . LYS B 1 67 ? -6.988 20.594 7.676 1 98.69 67 LYS B CA 1
ATOM 1893 C C . LYS B 1 67 ? -6.34 20.047 8.945 1 98.69 67 LYS B C 1
ATOM 1895 O O . LYS B 1 67 ? -5.914 20.812 9.812 1 98.69 67 LYS B O 1
ATOM 1900 N N . MET B 1 68 ? -6.297 18.719 9.094 1 98.5 68 MET B N 1
ATOM 1901 C CA . MET B 1 68 ? -5.715 18.125 10.297 1 98.5 68 MET B CA 1
ATOM 1902 C C . MET B 1 68 ? -4.238 18.484 10.422 1 98.5 68 MET B C 1
ATOM 1904 O O . MET B 1 68 ? -3.67 18.422 11.508 1 98.5 68 MET B O 1
ATOM 1908 N N . VAL B 1 69 ? -3.6 18.906 9.328 1 98.62 69 VAL B N 1
ATOM 1909 C CA . VAL B 1 69 ? -2.178 19.234 9.359 1 98.62 69 VAL B CA 1
ATOM 1910 C C . VAL B 1 69 ? -1.95 20.469 10.234 1 98.62 69 VAL B C 1
ATOM 1912 O O . VAL B 1 69 ? -0.846 20.672 10.734 1 98.62 69 VAL B O 1
ATOM 1915 N N . LEU B 1 70 ? -2.99 21.25 10.438 1 98.62 70 LEU B N 1
ATOM 1916 C CA . LEU B 1 70 ? -2.895 22.453 11.258 1 98.62 70 LEU B CA 1
ATOM 1917 C C . LEU B 1 70 ? -2.551 22.094 12.703 1 98.62 70 LEU B C 1
ATOM 1919 O O . LEU B 1 70 ? -2.008 22.922 13.438 1 98.62 70 LEU B O 1
ATOM 1923 N N . GLN B 1 71 ? -2.828 20.844 13.102 1 98.44 71 GLN B N 1
ATOM 1924 C CA . GLN B 1 71 ? -2.566 20.422 14.469 1 98.44 71 GLN B CA 1
ATOM 1925 C C . GLN B 1 71 ? -1.387 19.453 14.523 1 98.44 71 GLN B C 1
ATOM 1927 O O . GLN B 1 71 ? -0.833 19.203 15.602 1 98.44 71 GLN B O 1
ATOM 1932 N N . ALA B 1 72 ? -1.037 18.844 13.43 1 98.75 72 ALA B N 1
ATOM 1933 C CA . ALA B 1 72 ? 0.015 17.828 13.406 1 98.75 72 ALA B CA 1
ATOM 1934 C C . ALA B 1 72 ? 1.39 18.469 13.609 1 98.75 72 ALA B C 1
ATOM 1936 O O . ALA B 1 72 ? 1.723 19.469 12.961 1 98.75 72 ALA B O 1
ATOM 1937 N N . PRO B 1 73 ? 2.215 17.938 14.484 1 98.75 73 PRO B N 1
ATOM 1938 C CA . PRO B 1 73 ? 3.549 18.5 14.711 1 98.75 73 PRO B CA 1
ATOM 1939 C C . PRO B 1 73 ? 4.504 18.219 13.547 1 98.75 73 PRO B C 1
ATOM 1941 O O . PRO B 1 73 ? 5.559 18.859 13.453 1 98.75 73 PRO B O 1
ATOM 1944 N N . ALA B 1 74 ? 4.238 17.234 12.672 1 98.88 74 ALA B N 1
ATOM 1945 C CA . ALA B 1 74 ? 5.043 16.891 11.508 1 98.88 74 ALA B CA 1
ATOM 1946 C C . ALA B 1 74 ? 4.188 16.266 10.414 1 98.88 74 ALA B C 1
ATOM 1948 O O . ALA B 1 74 ? 3.051 15.852 10.664 1 98.88 74 ALA B O 1
ATOM 1949 N N . ALA B 1 75 ? 4.719 16.25 9.25 1 98.94 75 ALA B N 1
ATOM 1950 C CA . ALA B 1 75 ? 4.129 15.516 8.133 1 98.94 75 ALA B CA 1
ATOM 1951 C C . ALA B 1 75 ? 5.211 14.945 7.215 1 98.94 75 ALA B C 1
ATOM 1953 O O . ALA B 1 75 ? 6.328 15.461 7.176 1 98.94 75 ALA B O 1
ATOM 1954 N N . ILE B 1 76 ? 4.914 13.883 6.617 1 99 76 ILE B N 1
ATOM 1955 C CA . ILE B 1 76 ? 5.758 13.297 5.586 1 99 76 ILE B CA 1
ATOM 1956 C C . ILE B 1 76 ? 5.059 13.391 4.23 1 99 76 ILE B C 1
ATOM 1958 O O . ILE B 1 76 ? 3.904 12.984 4.09 1 99 76 ILE B O 1
ATOM 1962 N N . VAL B 1 77 ? 5.648 13.984 3.291 1 99 77 VAL B N 1
ATOM 1963 C CA . VAL B 1 77 ? 5.195 13.945 1.904 1 99 77 VAL B CA 1
ATOM 1964 C C . VAL B 1 77 ? 5.969 12.875 1.135 1 99 77 VAL B C 1
ATOM 1966 O O . VAL B 1 77 ? 7.188 12.977 0.978 1 99 77 VAL B O 1
ATOM 1969 N N . VAL B 1 78 ? 5.281 11.867 0.71 1 99 78 VAL B N 1
ATOM 1970 C CA . VAL B 1 78 ? 5.867 10.828 -0.132 1 99 78 VAL B CA 1
ATOM 1971 C C . VAL B 1 78 ? 5.863 11.281 -1.59 1 99 78 VAL B C 1
ATOM 1973 O O . VAL B 1 78 ? 4.875 11.844 -2.068 1 99 78 VAL B O 1
ATOM 1976 N N . CYS B 1 79 ? 6.945 11.07 -2.279 1 98.94 79 CYS B N 1
ATOM 1977 C CA . CYS B 1 79 ? 7.082 11.438 -3.684 1 98.94 79 CYS B CA 1
ATOM 1978 C C . CYS B 1 79 ? 7.543 10.25 -4.516 1 98.94 79 CYS B C 1
ATOM 1980 O O . CYS B 1 79 ? 8.18 9.328 -3.996 1 98.94 79 CYS B O 1
ATOM 1982 N N . GLY B 1 80 ? 7.102 10.234 -5.773 1 98.88 80 GLY B N 1
ATOM 1983 C CA . GLY B 1 80 ? 7.555 9.242 -6.738 1 98.88 80 GLY B CA 1
ATOM 1984 C C . GLY B 1 80 ? 8.578 9.781 -7.719 1 98.88 80 GLY B C 1
ATOM 1985 O O . GLY B 1 80 ? 8.477 10.93 -8.156 1 98.88 80 GLY B O 1
ATOM 1986 N N . ASP B 1 81 ? 9.5 9 -8.031 1 98.56 81 ASP B N 1
ATOM 1987 C CA . ASP B 1 81 ? 10.531 9.297 -9.023 1 98.56 81 ASP B CA 1
ATOM 1988 C C . ASP B 1 81 ? 10.602 8.203 -10.086 1 98.56 81 ASP B C 1
ATOM 1990 O O . ASP B 1 81 ? 11.492 7.352 -10.047 1 98.56 81 ASP B O 1
ATOM 1994 N N . PRO B 1 82 ? 9.688 8.25 -11.062 1 97.94 82 PRO B N 1
ATOM 1995 C CA . PRO B 1 82 ? 9.656 7.191 -12.07 1 97.94 82 PRO B CA 1
ATOM 1996 C C . PRO B 1 82 ? 10.773 7.332 -13.109 1 97.94 82 PRO B C 1
ATOM 1998 O O . PRO B 1 82 ? 10.992 6.422 -13.914 1 97.94 82 PRO B O 1
ATOM 2001 N N . ASP B 1 83 ? 11.469 8.461 -13.164 1 97.44 83 ASP B N 1
ATOM 2002 C CA . ASP B 1 83 ? 12.445 8.742 -14.203 1 97.44 83 ASP B CA 1
ATOM 2003 C C . ASP B 1 83 ? 13.57 7.707 -14.195 1 97.44 83 ASP B C 1
ATOM 2005 O O . ASP B 1 83 ? 14.18 7.453 -13.156 1 97.44 83 ASP B O 1
ATOM 2009 N N . GLY B 1 84 ? 13.812 7.109 -15.359 1 97.44 84 GLY B N 1
ATOM 2010 C CA . GLY B 1 84 ? 14.938 6.203 -15.531 1 97.44 84 GLY B CA 1
ATOM 2011 C C . GLY B 1 84 ? 14.688 4.832 -14.93 1 97.44 84 GLY B C 1
ATOM 2012 O O . GLY B 1 84 ? 15.586 3.98 -14.93 1 97.44 84 GLY B O 1
ATOM 2013 N N . LYS B 1 85 ? 13.516 4.566 -14.453 1 98.19 85 LYS B N 1
ATOM 2014 C CA . LYS B 1 85 ? 13.219 3.271 -13.852 1 98.19 85 LYS B CA 1
ATOM 2015 C C . LYS B 1 85 ? 12.859 2.238 -14.914 1 98.19 85 LYS B C 1
ATOM 2017 O O . LYS B 1 85 ? 12.375 2.588 -15.992 1 98.19 85 LYS B O 1
ATOM 2022 N N . LYS B 1 86 ? 13.141 1.013 -14.641 1 97.69 86 LYS B N 1
ATOM 2023 C CA . LYS B 1 86 ? 12.859 -0.088 -15.562 1 97.69 86 LYS B CA 1
ATOM 2024 C C . LYS B 1 86 ? 11.359 -0.27 -15.758 1 97.69 86 LYS B C 1
ATOM 2026 O O . LYS B 1 86 ? 10.906 -0.591 -16.859 1 97.69 86 LYS B O 1
ATOM 2031 N N . TRP B 1 87 ? 10.609 -0.087 -14.695 1 97.56 87 TRP B N 1
ATOM 2032 C CA . TRP B 1 87 ? 9.148 -0.201 -14.695 1 97.56 87 TRP B CA 1
ATOM 2033 C C . TRP B 1 87 ? 8.5 1.09 -14.211 1 97.56 87 TRP B C 1
ATOM 2035 O O . TRP B 1 87 ? 7.859 1.11 -13.156 1 97.56 87 TRP B O 1
ATOM 2045 N N . PRO B 1 88 ? 8.562 2.113 -15 1 97.5 88 PRO B N 1
ATOM 2046 C CA . PRO B 1 88 ? 8.188 3.449 -14.531 1 97.5 88 PRO B CA 1
ATOM 2047 C C . PRO B 1 88 ? 6.688 3.588 -14.281 1 97.5 88 PRO B C 1
ATOM 2049 O O . PRO B 1 88 ? 6.258 4.512 -13.578 1 97.5 88 PRO B O 1
ATOM 2052 N N . THR B 1 89 ? 5.891 2.688 -14.75 1 97.06 89 THR B N 1
ATOM 2053 C CA . THR B 1 89 ? 4.445 2.838 -14.633 1 97.06 89 THR B CA 1
ATOM 2054 C C . THR B 1 89 ? 3.953 2.309 -13.289 1 97.06 89 THR B C 1
ATOM 2056 O O . THR B 1 89 ? 2.801 2.531 -12.906 1 97.06 89 THR B O 1
ATOM 2059 N N . PHE B 1 90 ? 4.762 1.652 -12.477 1 98.69 90 PHE B N 1
ATOM 2060 C CA . PHE B 1 90 ? 4.34 1.023 -11.234 1 98.69 90 PHE B CA 1
ATOM 2061 C C . PHE B 1 90 ? 4.703 1.896 -10.039 1 98.69 90 PHE B C 1
ATOM 2063 O O . PHE B 1 90 ? 4.414 1.539 -8.891 1 98.69 90 PHE B O 1
ATOM 2070 N N . TRP B 1 91 ? 5.27 3.102 -10.281 1 98.81 91 TRP B N 1
ATOM 2071 C CA . TRP B 1 91 ? 5.859 3.91 -9.219 1 98.81 91 TRP B CA 1
ATOM 2072 C C . TRP B 1 91 ? 4.816 4.266 -8.164 1 98.81 91 TRP B C 1
ATOM 2074 O O . TRP B 1 91 ? 5.129 4.348 -6.977 1 98.81 91 TRP B O 1
ATOM 2084 N N . ASP B 1 92 ? 3.588 4.52 -8.609 1 98.81 92 ASP B N 1
ATOM 2085 C CA . ASP B 1 92 ? 2.572 4.965 -7.656 1 98.81 92 ASP B CA 1
ATOM 2086 C C . ASP B 1 92 ? 2.096 3.809 -6.781 1 98.81 92 ASP B C 1
ATOM 2088 O O . ASP B 1 92 ? 1.718 4.012 -5.625 1 98.81 92 ASP B O 1
ATOM 2092 N N . GLN B 1 93 ? 2.111 2.572 -7.332 1 98.94 93 GLN B N 1
ATOM 2093 C CA . GLN B 1 93 ? 1.856 1.391 -6.516 1 98.94 93 GLN B CA 1
ATOM 2094 C C . GLN B 1 93 ? 2.967 1.182 -5.488 1 98.94 93 GLN B C 1
ATOM 2096 O O . GLN B 1 93 ? 2.693 0.899 -4.32 1 98.94 93 GLN B O 1
ATOM 2101 N N . ASP B 1 94 ? 4.219 1.364 -5.945 1 98.94 94 ASP B N 1
ATOM 2102 C CA . ASP B 1 94 ? 5.371 1.288 -5.055 1 98.94 94 ASP B CA 1
ATOM 2103 C C . ASP B 1 94 ? 5.262 2.311 -3.924 1 98.94 94 ASP B C 1
ATOM 2105 O O . ASP B 1 94 ? 5.473 1.978 -2.756 1 98.94 94 ASP B O 1
ATOM 2109 N N . ALA B 1 95 ? 4.93 3.541 -4.277 1 98.94 95 ALA B N 1
ATOM 2110 C CA . ALA B 1 95 ? 4.785 4.613 -3.297 1 98.94 95 ALA B CA 1
ATOM 2111 C C . ALA B 1 95 ? 3.625 4.332 -2.344 1 98.94 95 ALA B C 1
ATOM 2113 O O . ALA B 1 95 ? 3.686 4.684 -1.163 1 98.94 95 ALA B O 1
ATOM 2114 N N . SER B 1 96 ? 2.566 3.672 -2.861 1 99 96 SER B N 1
ATOM 2115 C CA . SER B 1 96 ? 1.432 3.301 -2.023 1 99 96 SER B CA 1
ATOM 2116 C C . SER B 1 96 ? 1.837 2.285 -0.96 1 99 96 SER B C 1
ATOM 2118 O O . SER B 1 96 ? 1.445 2.406 0.203 1 99 96 SER B O 1
ATOM 2120 N N . ALA B 1 97 ? 2.584 1.288 -1.355 1 98.94 97 ALA B N 1
ATOM 2121 C CA . ALA B 1 97 ? 3.078 0.298 -0.401 1 98.94 97 ALA B CA 1
ATOM 2122 C C . ALA B 1 97 ? 3.934 0.955 0.677 1 98.94 97 ALA B C 1
ATOM 2124 O O . ALA B 1 97 ? 3.809 0.631 1.861 1 98.94 97 ALA B O 1
ATOM 2125 N N . ALA B 1 98 ? 4.801 1.882 0.254 1 98.94 98 ALA B N 1
ATOM 2126 C CA . ALA B 1 98 ? 5.648 2.615 1.194 1 98.94 98 ALA B CA 1
ATOM 2127 C C . ALA B 1 98 ? 4.801 3.439 2.162 1 98.94 98 ALA B C 1
ATOM 2129 O O . ALA B 1 98 ? 5.074 3.469 3.363 1 98.94 98 ALA B O 1
ATOM 2130 N N . THR B 1 99 ? 3.785 4.125 1.626 1 99 99 THR B N 1
ATOM 2131 C CA . THR B 1 99 ? 2.889 4.918 2.459 1 99 99 THR B CA 1
ATOM 2132 C C . THR B 1 99 ? 2.188 4.039 3.49 1 99 99 THR B C 1
ATOM 2134 O O . THR B 1 99 ? 2.1 4.402 4.664 1 99 99 THR B O 1
ATOM 2137 N N . GLN B 1 100 ? 1.72 2.885 3.053 1 99 100 GLN B N 1
ATOM 2138 C CA . GLN B 1 100 ? 1.046 1.975 3.973 1 99 100 GLN B CA 1
ATOM 2139 C C . GLN B 1 100 ? 1.993 1.503 5.07 1 99 100 GLN B C 1
ATOM 2141 O O . GLN B 1 100 ? 1.589 1.361 6.227 1 99 100 GLN B O 1
ATOM 2146 N N . ASN B 1 101 ? 3.252 1.226 4.723 1 98.94 101 ASN B N 1
ATOM 2147 C CA . ASN B 1 101 ? 4.246 0.884 5.734 1 98.94 101 ASN B CA 1
ATOM 2148 C C . ASN B 1 101 ? 4.406 2 6.762 1 98.94 101 ASN B C 1
ATOM 2150 O O . ASN B 1 101 ? 4.547 1.734 7.957 1 98.94 101 ASN B O 1
ATOM 2154 N N . ILE B 1 102 ? 4.41 3.264 6.309 1 99 102 ILE B N 1
ATOM 2155 C 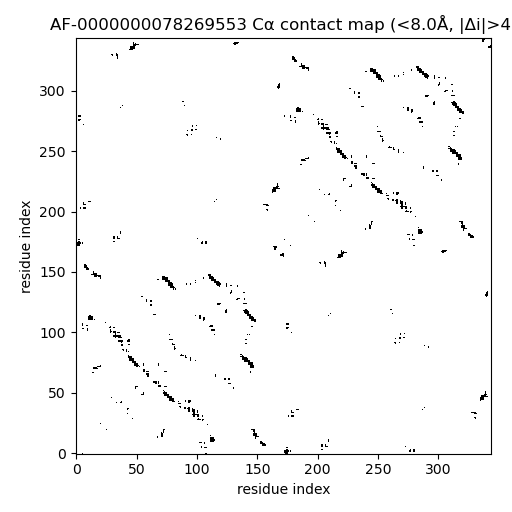CA . ILE B 1 102 ? 4.5 4.402 7.215 1 99 102 ILE B CA 1
ATOM 2156 C C . ILE B 1 102 ? 3.33 4.375 8.195 1 99 102 ILE B C 1
ATOM 2158 O O . ILE B 1 102 ? 3.523 4.512 9.406 1 99 102 ILE B O 1
ATOM 2162 N N . LEU B 1 103 ? 2.148 4.191 7.691 1 98.94 103 LEU B N 1
ATOM 2163 C CA . LEU B 1 103 ? 0.945 4.211 8.516 1 98.94 103 LEU B CA 1
ATOM 2164 C C . LEU B 1 103 ? 0.99 3.115 9.57 1 98.94 103 LEU B C 1
ATOM 2166 O O . LEU B 1 103 ? 0.67 3.359 10.742 1 98.94 103 LEU B O 1
ATOM 2170 N N . LEU B 1 104 ? 1.402 1.943 9.188 1 98.94 104 LEU B N 1
ATOM 2171 C CA . LEU B 1 104 ? 1.447 0.821 10.125 1 98.94 104 LEU B CA 1
ATOM 2172 C C . LEU B 1 104 ? 2.555 1.015 11.156 1 98.94 104 LEU B C 1
ATOM 2174 O O . LEU B 1 104 ? 2.365 0.724 12.336 1 98.94 104 LEU B O 1
ATOM 2178 N N . ALA B 1 105 ? 3.695 1.486 10.719 1 98.94 105 ALA B N 1
ATOM 2179 C CA . ALA B 1 105 ? 4.789 1.752 11.648 1 98.94 105 ALA B CA 1
ATOM 2180 C C . ALA B 1 105 ? 4.395 2.816 12.664 1 98.94 105 ALA B C 1
ATOM 2182 O O . ALA B 1 105 ? 4.762 2.725 13.844 1 98.94 105 ALA B O 1
ATOM 2183 N N . ALA B 1 106 ? 3.688 3.824 12.234 1 98.94 106 ALA B N 1
ATOM 2184 C CA . ALA B 1 106 ? 3.199 4.852 13.156 1 98.94 106 ALA B CA 1
ATOM 2185 C C . ALA B 1 106 ? 2.287 4.246 14.219 1 98.94 106 ALA B C 1
ATOM 2187 O O . ALA B 1 106 ? 2.416 4.555 15.406 1 98.94 106 ALA B O 1
ATOM 2188 N N . ARG B 1 107 ? 1.408 3.398 13.797 1 98.69 107 ARG B N 1
ATOM 2189 C CA . ARG B 1 107 ? 0.535 2.701 14.734 1 98.69 107 ARG B CA 1
ATOM 2190 C C . ARG B 1 107 ? 1.348 1.937 15.773 1 98.69 107 ARG B C 1
ATOM 2192 O O . ARG B 1 107 ? 0.993 1.915 16.953 1 98.69 107 ARG B O 1
ATOM 2199 N N . ASP B 1 108 ? 2.354 1.309 15.328 1 98.69 108 ASP B N 1
ATOM 2200 C CA . ASP B 1 108 ? 3.232 0.529 16.188 1 98.69 108 ASP B CA 1
ATOM 2201 C C . ASP B 1 108 ? 3.871 1.411 17.266 1 98.69 108 ASP B C 1
ATOM 2203 O O . ASP B 1 108 ? 4.078 0.972 18.391 1 98.69 108 ASP B O 1
ATOM 2207 N N . LEU B 1 109 ? 4.137 2.658 16.969 1 98.62 109 LEU B N 1
ATOM 2208 C CA . LEU B 1 109 ? 4.828 3.586 17.844 1 98.62 109 LEU B CA 1
ATOM 2209 C C . LEU B 1 109 ? 3.836 4.324 18.75 1 98.62 109 LEU B C 1
ATOM 2211 O O . LEU B 1 109 ? 4.234 5.117 19.594 1 98.62 109 LEU B O 1
ATOM 2215 N N . GLY B 1 110 ? 2.518 4.109 18.469 1 98.38 110 GLY B N 1
ATOM 2216 C CA . GLY B 1 110 ? 1.491 4.84 19.188 1 98.38 110 GLY B CA 1
ATOM 2217 C C . GLY B 1 110 ? 1.157 6.18 18.562 1 98.38 110 GLY B C 1
ATOM 2218 O O . GLY B 1 110 ? 0.433 6.984 19.156 1 98.38 110 GLY B O 1
ATOM 2219 N N . LEU B 1 111 ? 1.691 6.445 17.422 1 98.81 111 LEU B N 1
ATOM 2220 C CA . LEU B 1 111 ? 1.424 7.688 16.703 1 98.81 111 LEU B CA 1
ATOM 2221 C C . LEU B 1 111 ? 0.173 7.555 15.836 1 98.81 111 LEU B C 1
ATOM 2223 O O . LEU B 1 111 ? -0.182 6.453 15.414 1 98.81 111 LEU B O 1
ATOM 2227 N N . GLY B 1 112 ? -0.545 8.656 15.633 1 98.56 112 GLY B N 1
ATOM 2228 C CA . GLY B 1 112 ? -1.662 8.766 14.703 1 98.56 112 GLY B CA 1
ATOM 2229 C C . GLY B 1 112 ? -1.276 9.383 13.375 1 98.56 112 GLY B C 1
ATOM 2230 O O . GLY B 1 112 ? -0.449 10.289 13.32 1 98.56 112 GLY B O 1
ATOM 2231 N N . THR B 1 113 ? -1.846 8.875 12.336 1 98.81 113 THR B N 1
ATOM 2232 C CA . THR B 1 113 ? -1.61 9.359 10.984 1 98.81 113 THR B CA 1
ATOM 2233 C C . THR B 1 113 ? -2.879 9.258 10.141 1 98.81 113 THR B C 1
ATOM 2235 O O . THR B 1 113 ? -3.859 8.633 10.562 1 98.81 113 THR B O 1
ATOM 2238 N N . VAL B 1 114 ? -2.854 9.875 9.023 1 98.81 114 VAL B N 1
ATOM 2239 C CA . VAL B 1 114 ? -3.879 9.719 7.996 1 98.81 114 VAL B CA 1
ATOM 2240 C C . VAL B 1 114 ? -3.25 9.867 6.613 1 98.81 114 VAL B C 1
ATOM 2242 O O . VAL B 1 114 ? -2.357 10.695 6.414 1 98.81 114 VAL B O 1
ATOM 2245 N N . TRP B 1 115 ? -3.629 8.945 5.695 1 98.94 115 TRP B N 1
ATOM 2246 C CA . TRP B 1 115 ? -3.273 9.086 4.289 1 98.94 115 TRP B CA 1
ATOM 2247 C C . TRP B 1 115 ? -4.113 10.164 3.619 1 98.94 115 TRP B C 1
ATOM 2249 O O . TRP B 1 115 ? -5.312 9.984 3.396 1 98.94 115 TRP B O 1
ATOM 2259 N N . VAL B 1 116 ? -3.508 11.289 3.27 1 98.88 116 VAL B N 1
ATOM 2260 C CA . VAL B 1 116 ? -4.16 12.383 2.562 1 98.88 116 VAL B CA 1
ATOM 2261 C C . VAL B 1 116 ? -3.705 12.398 1.105 1 98.88 116 VAL B C 1
ATOM 2263 O O . VAL B 1 116 ? -2.52 12.594 0.822 1 98.88 116 VAL B O 1
ATOM 2266 N N . GLY B 1 117 ? -4.695 12.203 0.197 1 98.81 117 GLY B N 1
ATOM 2267 C CA . GLY B 1 117 ? -4.375 12.016 -1.209 1 98.81 117 GLY B CA 1
ATOM 2268 C C . GLY B 1 117 ? -3.844 13.273 -1.869 1 98.81 117 GLY B C 1
ATOM 2269 O O . GLY B 1 117 ? -4.395 14.359 -1.681 1 98.81 117 GLY B O 1
ATOM 2270 N N . ILE B 1 118 ? -2.734 13.172 -2.635 1 98.88 118 ILE B N 1
ATOM 2271 C CA . ILE B 1 118 ? -2.203 14.234 -3.484 1 98.88 118 ILE B CA 1
ATOM 2272 C C . ILE B 1 118 ? -2.365 13.844 -4.953 1 98.88 118 ILE B C 1
ATOM 2274 O O . ILE B 1 118 ? -3.166 14.445 -5.672 1 98.88 118 ILE B O 1
ATOM 2278 N N . TYR B 1 119 ? -1.566 12.867 -5.375 1 98.75 119 TYR B N 1
ATOM 2279 C CA . TYR B 1 119 ? -1.644 12.336 -6.73 1 98.75 119 TYR B CA 1
ATOM 2280 C C . TYR B 1 119 ? -2.951 11.586 -6.949 1 98.75 119 TYR B C 1
ATOM 2282 O O . TYR B 1 119 ? -3.406 10.852 -6.066 1 98.75 119 TYR B O 1
ATOM 2290 N N . PRO B 1 120 ? -3.672 11.766 -8.023 1 98.31 120 PRO B N 1
ATOM 2291 C CA . PRO B 1 120 ? -3.266 12.461 -9.242 1 98.31 120 PRO B CA 1
ATOM 2292 C C . PRO B 1 120 ? -3.904 13.844 -9.375 1 98.31 120 PRO B C 1
ATOM 2294 O O . PRO B 1 120 ? -4.094 14.336 -10.484 1 98.31 120 PRO B O 1
ATOM 2297 N N . GLU B 1 121 ? -4.254 14.453 -8.258 1 98.19 121 GLU B N 1
ATOM 2298 C CA . GLU B 1 121 ? -4.953 15.734 -8.312 1 98.19 121 GLU B CA 1
ATOM 2299 C C . GLU B 1 121 ? -3.996 16.875 -8.641 1 98.19 121 GLU B C 1
ATOM 2301 O O . GLU B 1 121 ? -3.137 17.219 -7.828 1 98.19 121 GLU B O 1
ATOM 2306 N N . LYS B 1 122 ? -4.203 17.547 -9.773 1 98.12 122 LYS B N 1
ATOM 2307 C CA . LYS B 1 122 ? -3.252 18.516 -10.312 1 98.12 122 LYS B CA 1
ATOM 2308 C C . LYS B 1 122 ? -3.033 19.672 -9.344 1 98.12 122 LYS B C 1
ATOM 2310 O O . LYS B 1 122 ? -1.894 20.078 -9.086 1 98.12 122 LYS B O 1
ATOM 2315 N N . ASP B 1 123 ? -4.062 20.266 -8.797 1 98.31 123 ASP B N 1
ATOM 2316 C CA . ASP B 1 123 ? -3.943 21.422 -7.918 1 98.31 123 ASP B CA 1
ATOM 2317 C C . ASP B 1 123 ? -3.148 21.078 -6.66 1 98.31 123 ASP B C 1
ATOM 2319 O O . ASP B 1 123 ? -2.348 21.875 -6.184 1 98.31 123 ASP B O 1
ATOM 2323 N N . ARG B 1 124 ? -3.381 19.875 -6.156 1 98.75 124 ARG B N 1
ATOM 2324 C CA . ARG B 1 124 ? -2.646 19.453 -4.973 1 98.75 124 ARG B CA 1
ATOM 2325 C C . ARG B 1 124 ? -1.171 19.234 -5.297 1 98.75 124 ARG B C 1
ATOM 2327 O O . ARG B 1 124 ? -0.295 19.703 -4.57 1 98.75 124 ARG B O 1
ATOM 2334 N N . MET B 1 125 ? -0.938 18.547 -6.441 1 98.88 125 MET B N 1
ATOM 2335 C CA . MET B 1 125 ? 0.443 18.312 -6.844 1 98.88 125 MET B CA 1
ATOM 2336 C C . MET B 1 125 ? 1.191 19.625 -7.055 1 98.88 125 MET B C 1
ATOM 2338 O O . MET B 1 125 ? 2.307 19.781 -6.559 1 98.88 125 MET B O 1
ATOM 2342 N N . ASP B 1 126 ? 0.573 20.547 -7.715 1 98.81 126 ASP B N 1
ATOM 2343 C CA . ASP B 1 126 ? 1.19 21.844 -7.977 1 98.81 126 ASP B CA 1
ATOM 2344 C C . ASP B 1 126 ? 1.46 22.594 -6.676 1 98.81 126 ASP B C 1
ATOM 2346 O O . ASP B 1 126 ? 2.504 23.234 -6.527 1 98.81 126 ASP B O 1
ATOM 2350 N N . GLY B 1 127 ? 0.502 22.578 -5.773 1 98.94 127 GLY B N 1
ATOM 2351 C CA . GLY B 1 127 ? 0.677 23.219 -4.48 1 98.94 127 GLY B CA 1
ATOM 2352 C C . GLY B 1 127 ? 1.882 22.703 -3.715 1 98.94 127 GLY B C 1
ATOM 2353 O O . GLY B 1 127 ? 2.678 23.5 -3.199 1 98.94 127 GLY B O 1
ATOM 2354 N N . PHE B 1 128 ? 2.035 21.375 -3.699 1 98.94 128 PHE B N 1
ATOM 2355 C CA . PHE B 1 128 ? 3.154 20.797 -2.965 1 98.94 128 PHE B CA 1
ATOM 2356 C C . PHE B 1 128 ? 4.473 21.062 -3.684 1 98.94 128 PHE B C 1
ATOM 2358 O O . PHE B 1 128 ? 5.508 21.25 -3.043 1 98.94 128 PHE B O 1
ATOM 2365 N N . ARG B 1 129 ? 4.48 21.016 -5.031 1 98.94 129 ARG B N 1
ATOM 2366 C CA . ARG B 1 129 ? 5.684 21.375 -5.781 1 98.94 129 ARG B CA 1
ATOM 2367 C C . ARG B 1 129 ? 6.164 22.766 -5.422 1 98.94 129 ARG B C 1
ATOM 2369 O O . ARG B 1 129 ? 7.355 22.969 -5.164 1 98.94 129 ARG B O 1
ATOM 2376 N N . LYS B 1 130 ? 5.254 23.688 -5.395 1 98.88 130 LYS B N 1
ATOM 2377 C CA . LYS B 1 130 ? 5.586 25.078 -5.082 1 98.88 130 LYS B CA 1
ATOM 2378 C C . LYS B 1 130 ? 6.035 25.219 -3.631 1 98.88 130 LYS B C 1
ATOM 2380 O O . LYS B 1 130 ? 7.055 25.859 -3.352 1 98.88 130 LYS B O 1
ATOM 2385 N N . LEU B 1 131 ? 5.328 24.688 -2.719 1 98.94 131 LEU B N 1
ATOM 2386 C CA . LEU B 1 131 ? 5.562 24.844 -1.289 1 98.94 131 LEU B CA 1
ATOM 2387 C C . LEU B 1 131 ? 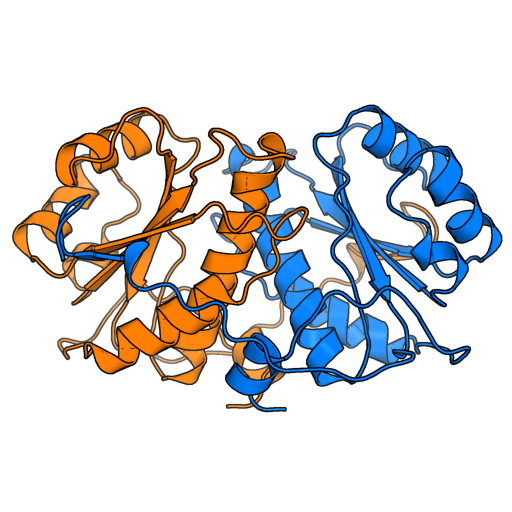6.922 24.281 -0.896 1 98.94 131 LEU B C 1
ATOM 2389 O O . LEU B 1 131 ? 7.617 24.844 -0.052 1 98.94 131 LEU B O 1
ATOM 2393 N N . LEU B 1 132 ? 7.277 23.109 -1.558 1 98.94 132 LEU B N 1
ATOM 2394 C CA . LEU B 1 132 ? 8.422 22.359 -1.049 1 98.94 132 LEU B CA 1
ATOM 2395 C C . LEU B 1 132 ? 9.578 22.391 -2.043 1 98.94 132 LEU B C 1
ATOM 2397 O O . LEU B 1 132 ? 10.648 21.844 -1.771 1 98.94 132 LEU B O 1
ATOM 2401 N N . GLY B 1 133 ? 9.359 22.984 -3.199 1 98.88 133 GLY B N 1
ATOM 2402 C CA . GLY B 1 133 ? 10.406 23.047 -4.211 1 98.88 133 GLY B CA 1
ATOM 2403 C C . GLY B 1 133 ? 10.672 21.719 -4.891 1 98.88 133 GLY B C 1
ATOM 2404 O O . GLY B 1 133 ? 11.82 21.391 -5.184 1 98.88 133 GLY B O 1
ATOM 2405 N N . ILE B 1 134 ? 9.672 20.953 -5.102 1 98.88 134 ILE B N 1
ATOM 2406 C CA . ILE B 1 134 ? 9.82 19.641 -5.711 1 98.88 134 ILE B CA 1
ATOM 2407 C C . ILE B 1 134 ? 10.008 19.781 -7.219 1 98.88 134 ILE B C 1
ATOM 2409 O O . ILE B 1 134 ? 9.211 20.438 -7.891 1 98.88 134 ILE B O 1
ATOM 2413 N N . PRO B 1 135 ? 11.023 19.172 -7.75 1 98.69 135 PRO B N 1
ATOM 2414 C CA . PRO B 1 135 ? 11.289 19.328 -9.18 1 98.69 135 PRO B CA 1
ATOM 2415 C C . PRO B 1 135 ? 10.188 18.719 -10.055 1 98.69 135 PRO B C 1
ATOM 2417 O O . PRO B 1 135 ? 9.43 17.859 -9.586 1 98.69 135 PRO B O 1
ATOM 2420 N N . GLU B 1 136 ? 10.148 19.078 -11.289 1 97.5 136 GLU B N 1
ATOM 2421 C CA . GLU B 1 136 ? 9.086 18.719 -12.219 1 97.5 136 GLU B CA 1
ATOM 2422 C C . GLU B 1 136 ? 9.039 17.203 -12.461 1 97.5 136 GLU B C 1
ATOM 2424 O O . GLU B 1 136 ? 7.965 16.641 -12.656 1 97.5 136 GLU B O 1
ATOM 2429 N N . ASN B 1 137 ? 10.172 16.594 -12.461 1 97.44 137 ASN B N 1
ATOM 2430 C CA . ASN B 1 137 ? 10.227 15.172 -12.773 1 97.44 137 ASN B CA 1
ATOM 2431 C C . ASN B 1 137 ? 9.867 14.32 -11.562 1 97.44 137 ASN B C 1
ATOM 2433 O O . ASN B 1 137 ? 9.711 13.102 -11.68 1 97.44 137 ASN B O 1
ATOM 2437 N N . ILE B 1 138 ? 9.789 14.922 -10.406 1 98.75 138 ILE B N 1
ATOM 2438 C CA . ILE B 1 138 ? 9.383 14.242 -9.18 1 98.75 138 ILE B CA 1
ATOM 2439 C C . ILE B 1 138 ? 7.891 14.453 -8.945 1 98.75 138 ILE B C 1
ATOM 2441 O O . ILE B 1 138 ? 7.375 15.555 -9.133 1 98.75 138 ILE B O 1
ATOM 2445 N N . ILE B 1 139 ? 7.195 13.43 -8.523 1 98.94 139 ILE B N 1
ATOM 2446 C CA . ILE B 1 139 ? 5.738 13.5 -8.43 1 98.94 139 ILE B CA 1
ATOM 2447 C C . ILE B 1 139 ? 5.312 13.453 -6.969 1 98.94 139 ILE B C 1
ATOM 2449 O O . ILE B 1 139 ? 5.473 12.422 -6.305 1 98.94 139 ILE B O 1
ATOM 2453 N N . PRO B 1 140 ? 4.785 14.586 -6.434 1 98.94 140 PRO B N 1
ATOM 2454 C CA . PRO B 1 140 ? 4.168 14.461 -5.109 1 98.94 140 PRO B CA 1
ATOM 2455 C C . PRO B 1 140 ? 3.051 13.422 -5.07 1 98.94 140 PRO B C 1
ATOM 2457 O O . PRO B 1 140 ? 2.172 13.422 -5.934 1 98.94 140 PRO B O 1
ATOM 2460 N N . PHE B 1 141 ? 3.047 12.586 -4.109 1 98.94 141 PHE B N 1
ATOM 2461 C CA . PHE B 1 141 ? 2.18 11.414 -4.176 1 98.94 141 PHE B CA 1
ATOM 2462 C C . PHE B 1 141 ? 1.169 11.422 -3.035 1 98.94 141 PHE B C 1
ATOM 2464 O O . PHE B 1 141 ? -0.04 11.375 -3.27 1 98.94 141 PHE B O 1
ATOM 2471 N N . SER B 1 142 ? 1.604 11.461 -1.782 1 98.94 142 SER B N 1
ATOM 2472 C CA . SER B 1 142 ? 0.712 11.453 -0.627 1 98.94 142 SER B CA 1
ATOM 2473 C C . SER B 1 142 ? 1.254 12.328 0.495 1 98.94 142 SER B C 1
ATOM 2475 O O . SER B 1 142 ? 2.459 12.586 0.564 1 98.94 142 SER B O 1
ATOM 2477 N N . LEU B 1 143 ? 0.379 12.836 1.266 1 99 143 LEU B N 1
ATOM 2478 C CA . LEU B 1 143 ? 0.65 13.547 2.512 1 99 143 LEU B CA 1
ATOM 2479 C C . LEU B 1 143 ? 0.26 12.703 3.717 1 99 143 LEU B C 1
ATOM 2481 O O . LEU B 1 143 ? -0.842 12.148 3.762 1 99 143 LEU B O 1
ATOM 2485 N N . VAL B 1 144 ? 1.19 12.594 4.715 1 98.94 144 VAL B N 1
ATOM 2486 C CA . VAL B 1 144 ? 0.919 11.844 5.938 1 98.94 144 VAL B CA 1
ATOM 2487 C C . VAL B 1 144 ? 1.206 12.727 7.152 1 98.94 144 VAL B C 1
ATOM 2489 O O . VAL B 1 144 ? 2.324 12.734 7.672 1 98.94 144 VAL B O 1
ATOM 2492 N N . PRO B 1 145 ? 0.188 13.477 7.613 1 98.94 145 PRO B N 1
ATOM 2493 C CA . PRO B 1 145 ? 0.35 14.102 8.93 1 98.94 145 PRO B CA 1
ATOM 2494 C C . PRO B 1 145 ? 0.608 13.086 10.039 1 98.94 145 PRO B C 1
ATOM 2496 O O . PRO B 1 145 ? 0.014 12.008 10.039 1 98.94 145 PRO B O 1
ATOM 2499 N N . VAL B 1 146 ? 1.543 13.414 10.906 1 98.94 146 VAL B N 1
ATOM 2500 C CA . VAL B 1 146 ? 1.963 12.516 11.977 1 98.94 146 VAL B CA 1
ATOM 2501 C C . VAL B 1 146 ? 1.899 13.242 13.312 1 98.94 146 VAL B C 1
ATOM 2503 O O . VAL B 1 146 ? 2.426 14.352 13.453 1 98.94 146 VAL B O 1
ATOM 2506 N N . GLY B 1 147 ? 1.305 12.641 14.305 1 98.88 147 GLY B N 1
ATOM 2507 C CA . GLY B 1 147 ? 1.241 13.18 15.656 1 98.88 147 GLY B CA 1
ATOM 2508 C C . GLY B 1 147 ? 0.703 12.195 16.672 1 98.88 147 GLY B C 1
ATOM 2509 O O . GLY B 1 147 ? 0.282 11.094 16.312 1 98.88 147 GLY B O 1
ATOM 2510 N N . TRP B 1 148 ? 0.834 12.578 17.891 1 98.81 148 TRP B N 1
ATOM 2511 C CA . TRP B 1 148 ? 0.19 11.789 18.938 1 98.81 148 TRP B CA 1
ATOM 2512 C C . TRP B 1 148 ? -1.325 11.953 18.891 1 98.81 148 TRP B C 1
ATOM 2514 O O . TRP B 1 148 ? -1.832 13.078 18.875 1 98.81 148 TRP B O 1
ATOM 2524 N N . PRO B 1 149 ? -2.018 10.883 18.844 1 98.62 149 PRO B N 1
ATOM 2525 C CA . PRO B 1 149 ? -3.465 10.984 18.641 1 98.62 149 PRO B CA 1
ATOM 2526 C C . PRO B 1 149 ? -4.188 11.602 19.844 1 98.62 149 PRO B C 1
ATOM 2528 O O . PRO B 1 149 ? -3.828 11.328 20.984 1 98.62 149 PRO B O 1
ATOM 2531 N N . ASP B 1 150 ? -5.082 12.469 19.609 1 97.31 150 ASP B N 1
ATOM 2532 C CA . ASP B 1 150 ? -6.09 12.891 20.578 1 97.31 150 ASP B CA 1
ATOM 2533 C C . ASP B 1 150 ? -7.336 12.016 20.484 1 97.31 150 ASP B C 1
ATOM 2535 O O . ASP B 1 150 ? -8.383 12.469 20.016 1 97.31 150 ASP B O 1
ATOM 2539 N N . GLY B 1 151 ? -7.301 10.82 20.906 1 92 151 GLY B N 1
ATOM 2540 C CA . GLY B 1 151 ? -8.328 9.789 20.828 1 92 151 GLY B CA 1
ATOM 2541 C C . GLY B 1 151 ? -7.77 8.383 20.938 1 92 151 GLY B C 1
ATOM 2542 O O . GLY B 1 151 ? -6.617 8.195 21.328 1 92 151 GLY B O 1
ATOM 2543 N N . ILE B 1 152 ? -8.625 7.441 20.625 1 89.31 152 ILE B N 1
ATOM 2544 C CA . ILE B 1 152 ? -8.227 6.047 20.797 1 89.31 152 ILE B CA 1
ATOM 2545 C C . ILE B 1 152 ? -8.188 5.34 19.453 1 89.31 152 ILE B C 1
ATOM 2547 O O . ILE B 1 152 ? -8.797 5.793 18.484 1 89.31 152 ILE B O 1
ATOM 2551 N N . PHE B 1 153 ? -7.348 4.336 19.469 1 91.25 153 PHE B N 1
ATOM 2552 C CA . PHE B 1 153 ? -7.328 3.424 18.328 1 91.25 153 PHE B CA 1
ATOM 2553 C C . PHE B 1 153 ? -8.367 2.32 18.5 1 91.25 153 PHE B C 1
ATOM 2555 O O . PHE B 1 153 ? -8.383 1.634 19.531 1 91.25 153 PHE B O 1
ATOM 2562 N N . GLU B 1 154 ? -9.328 2.348 17.688 1 90.12 154 GLU B N 1
ATOM 2563 C CA . GLU B 1 154 ? -10.367 1.324 17.797 1 90.12 154 GLU B CA 1
ATOM 2564 C C . GLU B 1 154 ? -10.273 0.323 16.641 1 90.12 154 GLU B C 1
ATOM 2566 O O . GLU B 1 154 ? -10 0.702 15.508 1 90.12 154 GLU B O 1
ATOM 2571 N N . ALA B 1 155 ? -10.531 -0.906 17.031 1 91.06 155 ALA B N 1
ATOM 2572 C CA . ALA B 1 155 ? -10.594 -1.936 16 1 91.06 155 ALA B CA 1
ATOM 2573 C C . ALA B 1 155 ? -11.906 -1.849 15.227 1 91.06 155 ALA B C 1
ATOM 2575 O O . ALA B 1 155 ? -12.961 -1.596 15.805 1 91.06 155 ALA B O 1
ATOM 2576 N N . VAL B 1 156 ? -11.82 -1.962 14.023 1 85.88 156 VAL B N 1
ATOM 2577 C CA . VAL B 1 156 ? -13.008 -2.045 13.172 1 85.88 156 VAL B CA 1
ATOM 2578 C C . VAL B 1 156 ? -12.938 -3.301 12.305 1 85.88 156 VAL B C 1
ATOM 2580 O O . VAL B 1 156 ? -11.859 -3.668 11.82 1 85.88 156 VAL B O 1
ATOM 2583 N N . ASN B 1 157 ? -14.031 -3.916 12.203 1 91.19 157 ASN B N 1
ATOM 2584 C CA . ASN B 1 157 ? -14.117 -5.062 11.305 1 91.19 157 ASN B CA 1
ATOM 2585 C C . ASN B 1 157 ? -14.633 -4.656 9.93 1 91.19 157 ASN B C 1
ATOM 2587 O O . ASN B 1 157 ? -15.805 -4.332 9.766 1 91.19 157 ASN B O 1
ATOM 2591 N N . ARG B 1 158 ? -13.789 -4.734 9 1 94.81 158 ARG B N 1
ATOM 2592 C CA . ARG B 1 158 ? -14.133 -4.336 7.641 1 94.81 158 ARG B CA 1
ATOM 2593 C C . ARG B 1 158 ? -14.258 -5.555 6.73 1 94.81 158 ARG B C 1
ATOM 2595 O O . ARG B 1 158 ? -14.352 -5.414 5.508 1 94.81 158 ARG B O 1
ATOM 2602 N N . PHE B 1 159 ? -14.328 -6.711 7.363 1 97.62 159 PHE B N 1
ATOM 2603 C CA . PHE B 1 159 ? -14.359 -7.938 6.574 1 97.62 159 PHE B CA 1
ATOM 2604 C C . PHE B 1 159 ? -15.711 -8.102 5.895 1 97.62 159 PHE B C 1
ATOM 2606 O O . PHE B 1 159 ? -16.75 -8.109 6.559 1 97.62 159 PHE B O 1
ATOM 2613 N N . ARG B 1 160 ? -15.688 -8.297 4.602 1 98.19 160 ARG B N 1
ATOM 2614 C CA . ARG B 1 160 ? -16.875 -8.508 3.773 1 98.19 160 ARG B CA 1
ATOM 2615 C C . ARG B 1 160 ? -16.703 -9.727 2.867 1 98.19 160 ARG B C 1
ATOM 2617 O O . ARG B 1 160 ? -16.203 -9.602 1.743 1 98.19 160 ARG B O 1
ATOM 2624 N N . PRO B 1 161 ? -17.234 -10.844 3.299 1 97.62 161 PRO B N 1
ATOM 2625 C CA . PRO B 1 161 ? -17.016 -12.078 2.541 1 97.62 161 PRO B CA 1
ATOM 2626 C C . PRO B 1 161 ? -17.609 -12.023 1.138 1 97.62 161 PRO B C 1
ATOM 2628 O O . PRO B 1 161 ? -17.172 -12.758 0.247 1 97.62 161 PRO B O 1
ATOM 2631 N N . GLU B 1 162 ? -18.594 -11.117 0.894 1 98.25 162 GLU B N 1
ATOM 2632 C CA . GLU B 1 162 ? -19.25 -11.008 -0.412 1 98.25 162 GLU B CA 1
ATOM 2633 C C . GLU B 1 162 ? -18.281 -10.438 -1.453 1 98.25 162 GLU B C 1
ATOM 2635 O O . GLU B 1 162 ? -18.547 -10.508 -2.654 1 98.25 162 GLU B O 1
ATOM 2640 N N . LEU B 1 163 ? -17.156 -9.922 -1.019 1 98.62 163 LEU B N 1
ATOM 2641 C CA . LEU B 1 163 ? -16.172 -9.352 -1.925 1 98.62 163 LEU B CA 1
ATOM 2642 C C . LEU B 1 163 ? -15.141 -10.398 -2.334 1 98.62 163 LEU B C 1
ATOM 2644 O O . LEU B 1 163 ? -14.211 -10.094 -3.084 1 98.62 163 LEU B O 1
ATOM 2648 N N . ILE B 1 164 ? -15.281 -11.617 -1.835 1 98.81 164 ILE B N 1
ATOM 2649 C CA . ILE B 1 164 ? -14.367 -12.711 -2.135 1 98.81 164 ILE B CA 1
ATOM 2650 C C . ILE B 1 164 ? -14.992 -13.633 -3.18 1 98.81 164 ILE B C 1
ATOM 2652 O O . ILE B 1 164 ? -16.156 -14.023 -3.059 1 98.81 164 ILE B O 1
ATOM 2656 N N . HIS B 1 165 ? -14.258 -13.906 -4.195 1 98.94 165 HIS B N 1
ATOM 2657 C CA . HIS B 1 165 ? -14.617 -14.852 -5.246 1 98.94 165 HIS B CA 1
ATOM 2658 C C . HIS B 1 165 ? -13.648 -16.031 -5.297 1 98.94 165 HIS B C 1
ATOM 2660 O O . HIS B 1 165 ? -12.43 -15.828 -5.234 1 98.94 165 HIS B O 1
ATOM 2666 N N . ASN B 1 166 ? -14.195 -17.219 -5.387 1 98.75 166 ASN B N 1
ATOM 2667 C CA . ASN B 1 166 ? -13.344 -18.406 -5.406 1 98.75 166 ASN B CA 1
ATOM 2668 C C . ASN B 1 166 ? -13.188 -18.969 -6.82 1 98.75 166 ASN B C 1
ATOM 2670 O O . ASN B 1 166 ? -14.172 -19.359 -7.449 1 98.75 166 ASN B O 1
ATOM 2674 N N . GLU B 1 167 ? -12.062 -18.938 -7.34 1 98.81 167 GLU B N 1
ATOM 2675 C CA . GLU B 1 167 ? -11.641 -19.516 -8.609 1 98.81 167 GLU B CA 1
ATOM 2676 C C . GLU B 1 167 ? -12.133 -18.672 -9.789 1 98.81 167 GLU B C 1
ATOM 2678 O O . GLU B 1 167 ? -11.438 -18.547 -10.797 1 98.81 167 GLU B O 1
ATOM 2683 N N . SER B 1 168 ? -13.312 -18.141 -9.711 1 98.56 168 SER B N 1
ATOM 2684 C CA . SER B 1 168 ? -13.898 -17.312 -10.758 1 98.56 168 SER B CA 1
ATOM 2685 C C . SER B 1 168 ? -14.766 -16.203 -10.156 1 98.56 168 SER B C 1
ATOM 2687 O O . SER B 1 168 ? -15.32 -16.359 -9.07 1 98.56 168 SER B O 1
ATOM 2689 N N . TRP B 1 169 ? -14.859 -15.141 -10.891 1 98.56 169 TRP B N 1
ATOM 2690 C CA . TRP B 1 169 ? -15.656 -14.008 -10.438 1 98.56 169 TRP B CA 1
ATOM 2691 C C . TRP B 1 169 ? -17.094 -14.438 -10.148 1 98.56 169 TRP B C 1
ATOM 2693 O O . TRP B 1 169 ? -17.719 -15.102 -10.969 1 98.56 169 TRP B O 1
ATOM 2703 N N . GLY B 1 170 ? -17.531 -14.133 -9.031 1 96.69 170 GLY B N 1
ATOM 2704 C CA . GLY B 1 170 ? -18.906 -14.406 -8.664 1 96.69 170 GLY B CA 1
ATOM 2705 C C . GLY B 1 170 ? -19.078 -15.734 -7.953 1 96.69 170 GLY B C 1
ATOM 2706 O O . GLY B 1 170 ? -20.125 -15.984 -7.332 1 96.69 170 GLY B O 1
ATOM 2707 N N . ALA B 1 171 ? -18.016 -16.578 -7.98 1 95.06 171 ALA B N 1
ATOM 2708 C CA . ALA B 1 171 ? -18.109 -17.891 -7.352 1 95.06 171 ALA B CA 1
ATOM 2709 C C . ALA B 1 171 ? -17.812 -17.812 -5.859 1 95.06 171 ALA B C 1
ATOM 2711 O O . ALA B 1 171 ? -16.891 -17.094 -5.445 1 95.06 171 ALA B O 1
ATOM 2712 N N . LYS B 1 172 ? -18.625 -18.641 -5.09 1 90.12 172 LYS B N 1
ATOM 2713 C CA . LYS B 1 172 ? -18.469 -18.625 -3.639 1 90.12 172 LYS B CA 1
ATOM 2714 C C . LYS B 1 172 ? -18.016 -20 -3.129 1 90.12 172 LYS B C 1
ATOM 2716 O O . LYS B 1 172 ? -18.359 -21.031 -3.721 1 90.12 172 LYS B O 1
#